Protein AF-0000000074501806 (afdb_homodimer)

Solvent-accessible surface area (backbone atoms only — not comparable to full-atom values): 21962 Å² total; per-residue (Å²): 133,82,74,91,80,77,79,67,79,79,82,83,74,74,77,78,76,72,76,75,76,77,76,76,74,79,74,78,77,75,77,73,72,75,73,76,75,73,76,73,72,71,70,71,68,73,71,69,65,70,49,84,88,67,93,50,50,35,62,89,93,24,40,28,48,69,64,30,21,33,41,75,54,93,58,64,38,24,48,68,59,42,39,51,54,19,43,75,68,74,27,32,34,27,79,79,89,44,70,68,53,47,51,52,50,40,54,49,68,45,85,58,53,26,34,38,23,43,28,44,47,99,85,67,45,53,22,35,76,86,64,48,71,61,83,70,89,65,74,68,41,72,85,38,51,24,32,32,35,37,69,83,50,40,33,34,32,62,46,80,49,72,30,26,34,32,25,27,33,72,17,48,62,56,53,48,46,42,68,78,53,64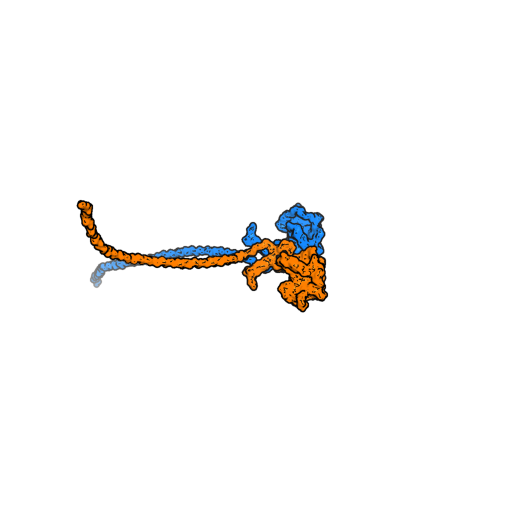,124,138,79,84,83,80,85,77,79,85,80,80,86,76,76,82,79,79,75,78,74,77,78,77,78,74,80,76,79,77,76,75,73,72,74,73,76,76,71,77,72,73,72,72,70,67,74,72,70,67,70,48,83,88,66,94,52,52,35,63,90,92,24,38,28,46,69,65,29,21,34,42,76,54,93,57,66,38,24,50,68,59,41,38,51,54,20,43,75,66,73,28,32,33,28,78,78,90,44,71,70,54,46,52,52,50,40,54,50,69,46,85,56,53,27,34,38,22,42,27,44,46,98,85,68,44,52,23,35,76,87,66,49,72,61,83,68,89,64,74,68,41,74,86,37,49,24,32,32,35,37,69,83,51,39,33,34,33,61,45,78,49,72,29,25,34,32,24,28,32,72,18,47,61,55,55,47,48,43,68,79,51,64,125

pLDDT: mean 79.29, std 26.56, range [19.77, 98.94]

Structure (mmCIF, N/CA/C/O backbone):
data_AF-0000000074501806-model_v1
#
loop_
_entity.id
_entity.type
_entity.pdbx_description
1 polymer 'C-type lectin domain-containing protein'
#
loop_
_atom_site.group_PDB
_atom_site.id
_atom_site.type_symbol
_atom_site.label_atom_id
_atom_site.label_alt_id
_atom_site.label_comp_id
_atom_site.label_asym_id
_atom_site.label_entity_id
_atom_site.label_seq_id
_atom_site.pdbx_PDB_ins_code
_atom_site.Cartn_x
_atom_site.Cartn_y
_atom_site.Cartn_z
_atom_site.occupancy
_atom_site.B_iso_or_equiv
_atom_site.auth_seq_id
_atom_site.auth_comp_id
_atom_site.auth_asym_id
_atom_site.auth_atom_id
_atom_site.pdbx_PDB_model_num
ATOM 1 N N . MET A 1 1 ? 73.062 121.562 -46.25 1 21.67 1 MET A N 1
ATOM 2 C CA . MET A 1 1 ? 73.688 120.375 -45.594 1 21.67 1 MET A CA 1
ATOM 3 C C . MET A 1 1 ? 73.062 120.188 -44.219 1 21.67 1 MET A C 1
ATOM 5 O O . MET A 1 1 ? 72.562 119.062 -43.938 1 21.67 1 MET A O 1
ATOM 9 N N . GLY A 1 2 ? 73.5 120.875 -43.188 1 19.77 2 GLY A N 1
ATOM 10 C CA . GLY A 1 2 ? 73.938 120.062 -42.094 1 19.77 2 GLY A CA 1
ATOM 11 C C . GLY A 1 2 ? 72.812 119.562 -41.188 1 19.77 2 GLY A C 1
ATOM 12 O O . GLY A 1 2 ? 72.5 118.375 -41.156 1 19.77 2 GLY A O 1
ATOM 13 N N . HIS A 1 3 ? 72.562 120.125 -40.031 1 20.91 3 HIS A N 1
ATOM 14 C CA . HIS A 1 3 ? 72.938 119.5 -38.781 1 20.91 3 HIS A CA 1
ATOM 15 C C . HIS A 1 3 ? 71.75 118.875 -38.094 1 20.91 3 HIS A C 1
ATOM 17 O O . HIS A 1 3 ? 71.812 117.812 -37.531 1 20.91 3 HIS A O 1
ATOM 23 N N . PRO A 1 4 ? 70.438 119.562 -37.875 1 25.3 4 PRO A N 1
ATOM 24 C CA . PRO A 1 4 ? 70.312 119.75 -36.438 1 25.3 4 PRO A CA 1
ATOM 25 C C . PRO A 1 4 ? 69.812 118.438 -35.719 1 25.3 4 PRO A C 1
ATOM 27 O O . PRO A 1 4 ? 69.188 117.625 -36.375 1 25.3 4 PRO A O 1
ATOM 30 N N . LEU A 1 5 ? 70.438 118.25 -34.625 1 24.75 5 LEU A N 1
ATOM 31 C CA . LEU A 1 5 ? 70.75 117.25 -33.562 1 24.75 5 LEU A CA 1
ATOM 32 C C . LEU A 1 5 ? 69.438 116.688 -33 1 24.75 5 LEU A C 1
ATOM 34 O O . LEU A 1 5 ? 68.375 117.312 -33.062 1 24.75 5 LEU A O 1
ATOM 38 N N . LEU A 1 6 ? 69.562 115.5 -32.656 1 27.14 6 LEU A N 1
ATOM 39 C CA . LEU A 1 6 ? 69.125 114.125 -32.281 1 27.14 6 LEU A CA 1
ATOM 40 C C . LEU A 1 6 ? 68.375 114.188 -30.922 1 27.14 6 LEU A C 1
ATOM 42 O O . LEU A 1 6 ? 68.938 114.562 -29.922 1 27.14 6 LEU A O 1
ATOM 46 N N . ALA A 1 7 ? 67.125 114.75 -31 1 27.38 7 ALA A N 1
ATOM 47 C CA . ALA A 1 7 ? 66.25 115 -29.875 1 27.38 7 ALA A CA 1
ATOM 48 C C . ALA A 1 7 ? 66.188 113.812 -28.953 1 27.38 7 ALA A C 1
ATOM 50 O O . ALA A 1 7 ? 65.875 112.688 -29.375 1 27.38 7 ALA A O 1
ATOM 51 N N . PRO A 1 8 ? 67.062 113.875 -27.891 1 26.66 8 PRO A N 1
ATOM 52 C CA . PRO A 1 8 ? 67.438 112.75 -27.031 1 26.66 8 PRO A CA 1
ATOM 53 C C . PRO A 1 8 ? 66.25 112.188 -26.297 1 26.66 8 PRO A C 1
ATOM 55 O O . PRO A 1 8 ? 66.375 111.188 -25.547 1 26.66 8 PRO A O 1
ATOM 58 N N . GLN A 1 9 ? 65 112.5 -26.75 1 24.61 9 GLN A N 1
ATOM 59 C CA . GLN A 1 9 ? 64.125 112.625 -25.594 1 24.61 9 GLN A CA 1
ATOM 60 C C . GLN A 1 9 ? 64.125 111.312 -24.812 1 24.61 9 GLN A C 1
ATOM 62 O O . GLN A 1 9 ? 63.906 110.188 -25.391 1 24.61 9 GLN A O 1
ATOM 67 N N . PRO A 1 10 ? 64.75 111.312 -23.641 1 25.22 10 PRO A N 1
ATOM 68 C CA . PRO A 1 10 ? 65.312 110.25 -22.797 1 25.22 10 PRO A CA 1
ATOM 69 C C . PRO A 1 10 ? 64.25 109.188 -22.5 1 25.22 10 PRO A C 1
ATOM 71 O O . PRO A 1 10 ? 63.156 109.188 -23.094 1 25.22 10 PRO A O 1
ATOM 74 N N . GLY A 1 11 ? 63.875 109.125 -21.219 1 21.41 11 GLY A N 1
ATOM 75 C CA . GLY A 1 11 ? 64.25 108.188 -20.188 1 21.41 11 GLY A CA 1
ATOM 76 C C . GLY A 1 11 ? 63.25 107.062 -19.953 1 21.41 11 GLY A C 1
ATOM 77 O O . GLY A 1 11 ? 63.531 105.875 -20.234 1 21.41 11 GLY A O 1
ATOM 78 N N . SER A 1 12 ? 62.5 107.188 -18.766 1 24.56 12 SER A N 1
ATOM 79 C CA . SER A 1 12 ? 62.469 106.312 -17.594 1 24.56 12 SER A CA 1
ATOM 80 C C . SER A 1 12 ? 61.281 105.312 -17.641 1 24.56 12 SER A C 1
ATOM 82 O O . SER A 1 12 ? 60.125 105.75 -17.625 1 24.56 12 SER A O 1
ATOM 84 N N . THR A 1 13 ? 61.25 104.5 -18.609 1 27.11 13 THR A N 1
ATOM 85 C CA . THR A 1 13 ? 60.156 103.562 -18.844 1 27.11 13 THR A CA 1
ATOM 86 C C . THR A 1 13 ? 59.938 102.688 -17.625 1 27.11 13 THR A C 1
ATOM 88 O O . THR A 1 13 ? 60.75 101.812 -17.344 1 27.11 13 THR A O 1
ATOM 91 N N . GLN A 1 14 ? 59.688 103.375 -16.406 1 27.81 14 GLN A N 1
ATOM 92 C CA . GLN A 1 14 ? 59.688 102.562 -15.219 1 27.81 14 GLN A CA 1
ATOM 93 C C . GLN A 1 14 ? 58.781 101.312 -15.414 1 27.81 14 GLN A C 1
ATOM 95 O O . GLN A 1 14 ? 57.656 101.438 -15.938 1 27.81 14 GLN A O 1
ATOM 100 N N . PRO A 1 15 ? 59.375 100.125 -15.477 1 28.66 15 PRO A N 1
ATOM 101 C CA . PRO A 1 15 ? 58.781 98.812 -15.758 1 28.66 15 PRO A CA 1
ATOM 102 C C . PRO A 1 15 ? 57.688 98.438 -14.773 1 28.66 15 PRO A C 1
ATOM 104 O O . PRO A 1 15 ? 57.844 98.625 -13.562 1 28.66 15 PRO A O 1
ATOM 107 N N . PHE A 1 16 ? 56.375 98.812 -15.039 1 25.72 16 PHE A N 1
ATOM 108 C CA . PHE A 1 16 ? 55.188 98.5 -14.273 1 25.72 16 PHE A CA 1
ATOM 109 C C . PHE A 1 16 ? 55.125 97 -13.93 1 25.72 16 PHE A C 1
ATOM 111 O O . PHE A 1 16 ? 55.094 96.125 -14.828 1 25.72 16 PHE A O 1
ATOM 118 N N . LEU A 1 17 ? 55.938 96.625 -12.859 1 26.86 17 LEU A N 1
ATOM 119 C CA . LEU A 1 17 ? 56.062 95.25 -12.328 1 26.86 17 LEU A CA 1
ATOM 120 C C . LEU A 1 17 ? 54.656 94.688 -12.094 1 26.86 17 LEU A C 1
ATOM 122 O O . LEU A 1 17 ? 53.906 95.188 -11.266 1 26.86 17 LEU A O 1
ATOM 126 N N . GLN A 1 18 ? 53.844 94.562 -13.156 1 27.83 18 GLN A N 1
ATOM 127 C CA . GLN A 1 18 ? 52.531 93.938 -12.984 1 27.83 18 GLN A CA 1
ATOM 128 C C . GLN A 1 18 ? 52.656 92.562 -12.25 1 27.83 18 GLN A C 1
ATOM 130 O O . GLN A 1 18 ? 53.219 91.625 -12.773 1 27.83 18 GLN A O 1
ATOM 135 N N . GLY A 1 19 ? 52.969 92.625 -10.891 1 25.75 19 GLY A N 1
ATOM 136 C CA . GLY A 1 19 ? 53.125 91.375 -10.117 1 25.75 19 GLY A CA 1
ATOM 137 C C . GLY A 1 19 ? 51.938 90.438 -10.312 1 25.75 19 GLY A C 1
ATOM 138 O O . GLY A 1 19 ? 50.781 90.812 -10.203 1 25.75 19 GLY A O 1
ATOM 139 N N . ALA A 1 20 ? 52 89.562 -11.32 1 29.59 20 ALA A N 1
ATOM 140 C CA . ALA A 1 20 ? 51.062 88.5 -11.672 1 29.59 20 ALA A CA 1
ATOM 141 C C . ALA A 1 20 ? 50.781 87.562 -10.469 1 29.59 20 ALA A C 1
ATOM 143 O O . ALA A 1 20 ? 51.688 86.875 -9.992 1 29.59 20 ALA A O 1
ATOM 144 N N . THR A 1 21 ? 50.125 88.125 -9.375 1 29.8 21 THR A N 1
ATOM 145 C CA . THR A 1 21 ? 49.875 87.188 -8.273 1 29.8 21 THR A CA 1
ATOM 146 C C . THR A 1 21 ? 49.125 85.938 -8.758 1 29.8 21 THR A C 1
ATOM 148 O O . THR A 1 21 ? 48.062 86.062 -9.406 1 29.8 21 THR A O 1
ATOM 151 N N . SER A 1 22 ? 49.812 84.938 -9.352 1 29.17 22 SER A N 1
ATOM 152 C CA . SER A 1 22 ? 49.281 83.625 -9.766 1 29.17 22 SER A CA 1
ATOM 153 C C . SER A 1 22 ? 48.469 83 -8.656 1 29.17 22 SER A C 1
ATOM 155 O O . SER A 1 22 ? 48.969 82.812 -7.551 1 29.17 22 SER A O 1
ATOM 157 N N . CYS A 1 23 ? 47.156 83.438 -8.391 1 30.39 23 CYS A N 1
ATOM 158 C CA . CYS A 1 23 ? 46.219 82.812 -7.445 1 30.39 23 CYS A CA 1
ATOM 159 C C . CYS A 1 23 ? 46.156 81.312 -7.637 1 30.39 23 CYS A C 1
ATOM 161 O O . CYS A 1 23 ? 45.875 80.875 -8.742 1 30.39 23 CYS A O 1
ATOM 163 N N . CYS A 1 24 ? 47.094 80.562 -7.07 1 30.34 24 CYS A N 1
ATOM 164 C CA . CYS A 1 24 ? 47.156 79.125 -7.062 1 30.34 24 CYS A CA 1
ATOM 165 C C . CYS A 1 24 ? 45.812 78.5 -6.656 1 30.34 24 CYS A C 1
ATOM 167 O O . CYS A 1 24 ? 45.281 78.875 -5.594 1 30.34 24 CYS A O 1
ATOM 169 N N . ILE A 1 25 ? 44.844 78.375 -7.578 1 39.03 25 ILE A N 1
ATOM 170 C CA . ILE A 1 25 ? 43.531 77.75 -7.367 1 39.03 25 ILE A CA 1
ATOM 171 C C . ILE A 1 25 ? 43.75 76.375 -6.707 1 39.03 25 ILE A C 1
ATOM 173 O O . ILE A 1 25 ? 44.531 75.562 -7.191 1 39.03 25 ILE A O 1
ATOM 177 N N . PRO A 1 26 ? 43.594 76.188 -5.363 1 39.5 26 PRO A N 1
ATOM 178 C CA . PRO A 1 26 ? 43.75 74.875 -4.703 1 39.5 26 PRO A CA 1
ATOM 179 C C . PRO A 1 26 ? 42.844 73.812 -5.332 1 39.5 26 PRO A C 1
ATOM 181 O O . PRO A 1 26 ? 41.75 74.125 -5.824 1 39.5 26 PRO A O 1
ATOM 184 N N . THR A 1 27 ? 43.375 72.875 -6.109 1 42.75 27 THR A N 1
ATOM 185 C CA . THR A 1 27 ? 42.688 71.688 -6.688 1 42.75 27 THR A CA 1
ATOM 186 C C . THR A 1 27 ? 42.031 70.875 -5.602 1 42.75 27 THR A C 1
ATOM 188 O O . THR A 1 27 ? 42.688 70.5 -4.613 1 42.75 27 THR A O 1
ATOM 191 N N . PRO A 1 28 ? 40.719 71 -5.348 1 40.41 28 PRO A N 1
ATOM 192 C CA . PRO A 1 28 ? 40.062 70.188 -4.332 1 40.41 28 PRO A CA 1
ATOM 193 C C . PRO A 1 28 ? 40.312 68.688 -4.543 1 40.41 28 PRO A C 1
ATOM 195 O O . PRO A 1 28 ? 40.406 68.25 -5.684 1 40.41 28 PRO A O 1
ATOM 198 N N . CYS A 1 29 ? 41.156 68.062 -3.764 1 36 29 CYS A N 1
ATOM 199 C CA . CYS A 1 29 ? 41.344 66.562 -3.705 1 36 29 CYS A CA 1
ATOM 200 C C . CYS A 1 29 ? 40.031 65.875 -3.535 1 36 29 CYS A C 1
ATOM 202 O O . CYS A 1 29 ? 39.312 66.125 -2.561 1 36 29 CYS A O 1
ATOM 204 N N . ALA A 1 30 ? 39.344 65.625 -4.625 1 40.12 30 ALA A N 1
ATOM 205 C CA . ALA A 1 30 ? 38.125 64.812 -4.574 1 40.12 30 ALA A CA 1
ATOM 206 C C . ALA A 1 30 ? 38.406 63.469 -3.879 1 40.12 30 ALA A C 1
ATOM 208 O O . ALA A 1 30 ? 39.25 62.688 -4.328 1 40.12 30 ALA A O 1
ATOM 209 N N . CYS A 1 31 ? 38.406 63.438 -2.533 1 39.62 31 CYS A N 1
ATOM 210 C CA . CYS A 1 31 ? 38.406 62.156 -1.815 1 39.62 31 CYS A CA 1
ATOM 211 C C . CYS A 1 31 ? 37.375 61.219 -2.375 1 39.62 31 CYS A C 1
ATOM 213 O O . CYS A 1 31 ? 36.156 61.5 -2.291 1 39.62 31 CYS A O 1
ATOM 215 N N . ILE A 1 32 ? 37.625 60.594 -3.531 1 44.81 32 ILE A N 1
ATOM 216 C CA . ILE A 1 32 ? 36.781 59.5 -3.977 1 44.81 32 ILE A CA 1
ATOM 217 C C . ILE A 1 32 ? 36.625 58.469 -2.848 1 44.81 32 ILE A C 1
ATOM 219 O O . ILE A 1 32 ? 37.594 57.844 -2.428 1 44.81 32 ILE A O 1
ATOM 223 N N . SER A 1 33 ? 35.844 58.781 -1.834 1 42.81 33 SER A N 1
ATOM 224 C CA . SER A 1 33 ? 35.531 57.719 -0.902 1 42.81 33 SER A CA 1
ATOM 225 C C . SER A 1 33 ? 35.062 56.469 -1.641 1 42.81 33 SER A C 1
ATOM 227 O O . SER A 1 33 ? 34.125 56.531 -2.439 1 42.81 33 SER A O 1
ATOM 229 N N . ALA A 1 34 ? 36 55.594 -1.961 1 45.22 34 ALA A N 1
ATOM 230 C CA . ALA A 1 34 ? 35.625 54.25 -2.42 1 45.22 34 ALA A CA 1
ATOM 231 C C . ALA A 1 34 ? 34.562 53.656 -1.499 1 45.22 34 ALA A C 1
ATOM 233 O O . ALA A 1 34 ? 34.875 53.312 -0.351 1 45.22 34 ALA A O 1
ATOM 234 N N . ALA A 1 35 ? 33.344 54.125 -1.614 1 48.5 35 ALA A N 1
ATOM 235 C CA . ALA A 1 35 ? 32.312 53.344 -0.976 1 48.5 35 ALA A CA 1
ATOM 236 C C . ALA A 1 35 ? 32.5 51.844 -1.28 1 48.5 35 ALA A C 1
ATOM 238 O O . ALA A 1 35 ? 32.469 51.438 -2.443 1 48.5 35 ALA A O 1
ATOM 239 N N . ARG A 1 36 ? 33.281 51.188 -0.425 1 47 36 ARG A N 1
ATOM 240 C CA . ARG A 1 36 ? 33.281 49.719 -0.49 1 47 36 ARG A CA 1
ATOM 241 C C . ARG A 1 36 ? 31.844 49.188 -0.538 1 47 36 ARG A C 1
ATOM 243 O O . ARG A 1 36 ? 31.062 49.375 0.404 1 47 36 ARG A O 1
ATOM 250 N N . PHE A 1 37 ? 31.203 49.094 -1.746 1 50.97 37 PHE A N 1
ATOM 251 C CA . PHE A 1 37 ? 30 48.281 -1.881 1 50.97 37 PHE A CA 1
ATOM 252 C C . PHE A 1 37 ? 30.203 46.875 -1.287 1 50.97 37 PHE A C 1
ATOM 254 O O . PHE A 1 37 ? 30.953 46.062 -1.834 1 50.97 37 PHE A O 1
ATOM 261 N N . SER A 1 38 ? 30.156 46.781 0.027 1 49.47 38 SER A N 1
ATOM 262 C CA . SER A 1 38 ? 30.062 45.406 0.534 1 49.47 38 SER A CA 1
ATOM 263 C C . SER A 1 38 ? 28.938 44.625 -0.156 1 49.47 38 SER A C 1
ATOM 265 O O . SER A 1 38 ? 27.766 45 -0.069 1 49.47 38 SER A O 1
ATOM 267 N N . SER A 1 39 ? 29.203 43.969 -1.226 1 52.44 39 SER A N 1
ATOM 268 C CA . SER A 1 39 ? 28.266 43 -1.751 1 52.44 39 SER A CA 1
ATOM 269 C C . SER A 1 39 ? 27.719 42.125 -0.64 1 52.44 39 SER A C 1
ATOM 271 O O . SER A 1 39 ? 28.438 41.281 -0.093 1 52.44 39 SER A O 1
ATOM 273 N N . PHE A 1 40 ? 26.797 42.625 0.19 1 52.56 40 PHE A N 1
ATOM 274 C CA . PHE A 1 40 ? 26.062 41.688 1.008 1 52.56 40 PHE A CA 1
ATOM 275 C C . PHE A 1 40 ? 25.547 40.5 0.16 1 52.56 40 PHE A C 1
ATOM 277 O O . PHE A 1 40 ? 24.656 40.688 -0.685 1 52.56 40 PHE A O 1
ATOM 284 N N . THR A 1 41 ? 26.391 39.594 -0.133 1 52.34 41 THR A N 1
ATOM 285 C CA . THR A 1 41 ? 25.828 38.375 -0.656 1 52.34 41 THR A CA 1
ATOM 286 C C . THR A 1 41 ? 24.656 37.906 0.197 1 52.34 41 THR A C 1
ATOM 288 O O . THR A 1 41 ? 24.828 37.531 1.361 1 52.34 41 THR A O 1
ATOM 291 N N . VAL A 1 42 ? 23.484 38.469 0.021 1 50.47 42 VAL A N 1
ATOM 292 C CA . VAL A 1 42 ? 22.297 37.812 0.559 1 50.47 42 VAL A CA 1
ATOM 293 C C . VAL A 1 42 ? 22.375 36.312 0.279 1 50.47 42 VAL A C 1
ATOM 295 O O . VAL A 1 42 ? 22.234 35.875 -0.871 1 50.47 42 VAL A O 1
ATOM 298 N N . VAL A 1 43 ? 23.219 35.594 0.982 1 47.19 43 VAL A N 1
ATOM 299 C CA . VAL A 1 43 ? 22.953 34.156 0.951 1 47.19 43 VAL A CA 1
ATOM 300 C C . VAL A 1 43 ? 21.453 33.906 1.069 1 47.19 43 VAL A C 1
ATOM 302 O O . VAL A 1 43 ? 20.844 34.219 2.096 1 47.19 43 VAL A O 1
ATOM 305 N N . GLN A 1 44 ? 20.688 34.062 -0.009 1 46.22 44 GLN A N 1
ATOM 306 C CA . GLN A 1 44 ? 19.344 33.469 -0.003 1 46.22 44 GLN A CA 1
ATOM 307 C C . GLN A 1 44 ? 19.328 32.156 0.752 1 46.22 44 GLN A C 1
ATOM 309 O O . GLN A 1 44 ? 19.891 31.156 0.282 1 46.22 44 GLN A O 1
ATOM 314 N N . GLN A 1 45 ? 19.547 32.125 2.039 1 45.19 45 GLN A N 1
ATOM 315 C CA . GLN A 1 45 ? 19.156 30.891 2.707 1 45.19 45 GLN A CA 1
ATOM 316 C C . GLN A 1 45 ? 17.922 30.281 2.047 1 45.19 45 GLN A C 1
ATOM 318 O O . GLN A 1 45 ? 16.859 30.906 1.989 1 45.19 45 GLN A O 1
ATOM 323 N N . GLN A 1 46 ? 18.047 29.547 0.922 1 47.28 46 GLN A N 1
ATOM 324 C CA . GLN A 1 46 ? 16.922 28.734 0.5 1 47.28 46 GLN A CA 1
ATOM 325 C C . GLN A 1 46 ? 16.094 28.266 1.699 1 47.28 46 GLN A C 1
ATOM 327 O O . GLN A 1 46 ? 16.562 27.469 2.508 1 47.28 46 GLN A O 1
ATOM 332 N N . SER A 1 47 ? 15.352 29.062 2.314 1 45.88 47 SER A N 1
ATOM 333 C CA . SER A 1 47 ? 14.391 28.656 3.328 1 45.88 47 SER A CA 1
ATOM 334 C C . SER A 1 47 ? 13.734 27.328 2.955 1 45.88 47 SER A C 1
ATOM 336 O O . SER A 1 47 ? 13.008 27.25 1.962 1 45.88 47 SER A O 1
ATOM 338 N N . HIS A 1 48 ? 14.531 26.141 2.861 1 51.97 48 HIS A N 1
ATOM 339 C CA . HIS A 1 48 ? 13.828 24.859 2.775 1 51.97 48 HIS A CA 1
ATOM 340 C C . HIS A 1 48 ? 12.469 24.938 3.461 1 51.97 48 HIS A C 1
ATOM 342 O O . HIS A 1 48 ? 12.367 25.406 4.594 1 51.97 48 HIS A O 1
ATOM 348 N N . SER A 1 49 ? 11.484 25.203 2.713 1 56.78 49 SER A N 1
ATOM 349 C CA . SER A 1 49 ? 10.133 25.25 3.264 1 56.78 49 SER A CA 1
ATOM 350 C C . SER A 1 49 ? 9.938 24.188 4.34 1 56.78 49 SER A C 1
ATOM 352 O O . SER A 1 49 ? 10.289 23.016 4.137 1 56.78 49 SER A O 1
ATOM 354 N N . SER A 1 50 ? 9.883 24.5 5.539 1 64.81 50 SER A N 1
ATOM 355 C CA . SER A 1 50 ? 9.664 23.688 6.738 1 64.81 50 SER A CA 1
ATOM 356 C C . SER A 1 50 ? 8.508 22.719 6.543 1 64.81 50 SER A C 1
ATOM 358 O O . SER A 1 50 ? 8.383 21.734 7.289 1 64.81 50 SER A O 1
ATOM 360 N N . HIS A 1 51 ? 7.746 22.859 5.332 1 71.88 51 HIS A N 1
ATOM 361 C CA . HIS A 1 51 ? 6.625 21.953 5.129 1 71.88 51 HIS A CA 1
ATOM 362 C C . HIS A 1 51 ? 6.816 21.109 3.871 1 71.88 51 HIS A C 1
ATOM 364 O O . HIS A 1 51 ? 7.309 21.609 2.855 1 71.88 51 HIS A O 1
ATOM 370 N N . PRO A 1 52 ? 6.617 19.875 4.039 1 75.56 52 PRO A N 1
ATOM 371 C CA . PRO A 1 52 ? 6.699 19.047 2.834 1 75.56 52 PRO A CA 1
ATOM 372 C C . PRO A 1 52 ? 5.793 19.547 1.711 1 75.56 52 PRO A C 1
ATOM 374 O O . PRO A 1 52 ? 4.691 20.047 1.973 1 75.56 52 PRO A O 1
ATOM 377 N N . GLN A 1 53 ? 6.41 19.625 0.496 1 75.06 53 GLN A N 1
ATOM 378 C CA . GLN A 1 53 ? 5.645 20.172 -0.622 1 75.06 53 GLN A CA 1
ATOM 379 C C . GLN A 1 53 ? 5.223 19.062 -1.587 1 75.06 53 GLN A C 1
ATOM 381 O O . GLN A 1 53 ? 5.234 19.266 -2.805 1 75.06 53 GLN A O 1
ATOM 386 N N . PHE A 1 54 ? 4.934 17.922 -1.026 1 79 54 PHE A N 1
ATOM 387 C CA . PHE A 1 54 ? 4.461 16.906 -1.952 1 79 54 PHE A CA 1
ATOM 388 C C . PHE A 1 54 ? 2.982 16.609 -1.727 1 79 54 PHE A C 1
ATOM 390 O O . PHE A 1 54 ? 2.473 16.781 -0.618 1 79 54 PHE A O 1
ATOM 397 N N . SER A 1 55 ? 2.297 16.266 -2.828 1 78.25 55 SER A N 1
ATOM 398 C CA . SER A 1 55 ? 0.857 16.031 -2.764 1 78.25 55 SER A CA 1
ATOM 399 C C . SER A 1 55 ? 0.542 14.609 -2.311 1 78.25 55 SER A C 1
ATOM 401 O O . SER A 1 55 ? -0.41 14.391 -1.559 1 78.25 55 SER A O 1
ATOM 403 N N . ASP A 1 56 ? 1.438 13.68 -2.828 1 87.81 56 ASP A N 1
ATOM 404 C CA . ASP A 1 56 ? 1.173 12.273 -2.533 1 87.81 56 ASP A CA 1
ATOM 405 C C . ASP A 1 56 ? 2.402 11.602 -1.931 1 87.81 56 ASP A C 1
ATOM 407 O O . ASP A 1 56 ? 3.531 11.867 -2.346 1 87.81 56 ASP A O 1
ATOM 411 N N . VAL A 1 57 ? 2.096 10.789 -1.006 1 94.19 57 VAL A N 1
ATOM 412 C CA . VAL A 1 57 ? 3.17 10.078 -0.319 1 94.19 57 VAL A CA 1
ATOM 413 C C . VAL A 1 57 ? 3.871 9.133 -1.293 1 94.19 57 VAL A C 1
ATOM 415 O O . VAL A 1 57 ? 5.102 9.047 -1.307 1 94.19 57 VAL A O 1
ATOM 418 N N . CYS A 1 58 ? 3.066 8.445 -2.105 1 97.5 58 CYS A N 1
ATOM 419 C CA . CYS A 1 58 ? 3.58 7.602 -3.18 1 97.5 58 CYS A CA 1
ATOM 420 C C . CYS A 1 58 ? 3.01 8.023 -4.527 1 97.5 58 CYS A C 1
ATOM 422 O O . CYS A 1 58 ? 1.947 8.648 -4.586 1 97.5 58 CYS A O 1
ATOM 424 N N . PRO A 1 59 ? 3.799 7.723 -5.641 1 95.69 59 PRO A N 1
ATOM 425 C CA . PRO A 1 59 ? 3.227 7.984 -6.961 1 95.69 59 PRO A CA 1
ATOM 426 C C . PRO A 1 59 ? 1.887 7.281 -7.176 1 95.69 59 PRO A C 1
ATOM 428 O O . PRO A 1 59 ? 1.596 6.281 -6.516 1 95.69 59 PRO A O 1
ATOM 431 N N . ASP A 1 60 ? 1.196 7.898 -8.188 1 91.81 60 ASP A N 1
ATOM 432 C CA . ASP A 1 60 ? -0.119 7.344 -8.492 1 91.81 60 ASP A CA 1
ATOM 433 C C . ASP A 1 60 ? -0.026 5.852 -8.812 1 91.81 60 ASP A C 1
ATOM 435 O O . ASP A 1 60 ? 0.885 5.422 -9.523 1 91.81 60 ASP A O 1
ATOM 439 N N . THR A 1 61 ? -0.79 5.035 -8.211 1 92.38 61 THR A N 1
ATOM 440 C CA . THR A 1 61 ? -1.015 3.613 -8.461 1 92.38 61 THR A CA 1
ATOM 441 C C . THR A 1 61 ? 0.068 2.77 -7.797 1 92.38 61 THR A C 1
ATOM 443 O O . THR A 1 61 ? 0.073 1.543 -7.926 1 92.38 61 THR A O 1
ATOM 446 N N . TRP A 1 62 ? 1.099 3.467 -7.18 1 97.75 62 TRP A N 1
ATOM 447 C CA . TRP A 1 62 ? 2.076 2.713 -6.402 1 97.75 62 TRP A CA 1
ATOM 448 C C . TRP A 1 62 ? 1.505 2.322 -5.043 1 97.75 62 TRP A C 1
ATOM 450 O O . TRP A 1 62 ? 0.588 2.973 -4.535 1 97.75 62 TRP A O 1
ATOM 460 N N . ILE A 1 63 ? 2.104 1.312 -4.496 1 98 63 ILE A N 1
ATOM 461 C CA . ILE A 1 63 ? 1.633 0.781 -3.223 1 98 63 ILE A CA 1
ATOM 462 C C . ILE A 1 63 ? 2.607 1.168 -2.113 1 98 63 ILE A C 1
ATOM 464 O O . ILE A 1 63 ? 3.816 0.966 -2.24 1 98 63 ILE A O 1
ATOM 468 N N . GLY A 1 64 ? 2.008 1.779 -1.079 1 97.75 64 GLY A N 1
ATOM 469 C CA . GLY A 1 64 ? 2.854 2.129 0.051 1 97.75 64 GLY A CA 1
ATOM 470 C C . GLY A 1 64 ? 2.914 1.045 1.11 1 97.75 64 GLY A C 1
ATOM 471 O O . GLY A 1 64 ? 1.895 0.432 1.436 1 97.75 64 GLY A O 1
ATOM 472 N N . PHE A 1 65 ? 4.125 0.74 1.556 1 97.81 65 PHE A N 1
ATOM 473 C CA . PHE A 1 65 ? 4.336 -0.149 2.693 1 97.81 65 PHE A CA 1
ATOM 474 C C . PHE A 1 65 ? 5.516 0.322 3.535 1 97.81 65 PHE A C 1
ATOM 476 O O . PHE A 1 65 ? 6.641 0.405 3.043 1 97.81 65 PHE A O 1
ATOM 483 N N . GLN A 1 66 ? 5.168 0.658 4.699 1 95.5 66 GLN A N 1
ATOM 484 C CA . GLN A 1 66 ? 6.184 1.219 5.586 1 95.5 66 GLN A CA 1
ATOM 485 C C . GLN A 1 66 ? 6.848 2.441 4.957 1 95.5 66 GLN A C 1
ATOM 487 O O . GLN A 1 66 ? 6.172 3.426 4.645 1 95.5 66 GLN A O 1
ATOM 492 N N . SER A 1 67 ? 8.086 2.473 4.699 1 95.19 67 SER A N 1
ATOM 493 C CA . SER A 1 67 ? 8.781 3.682 4.27 1 95.19 67 SER A CA 1
ATOM 494 C C . SER A 1 67 ? 9 3.688 2.76 1 95.19 67 SER A C 1
ATOM 496 O O . SER A 1 67 ? 9.609 4.609 2.219 1 95.19 67 SER A O 1
ATOM 498 N N . LYS A 1 68 ? 8.383 2.689 2.074 1 97.25 68 LYS A N 1
ATOM 499 C CA . LYS A 1 68 ? 8.672 2.543 0.65 1 97.25 68 LYS A CA 1
ATOM 500 C C . LYS A 1 68 ? 7.387 2.561 -0.173 1 97.25 68 LYS A C 1
ATOM 502 O O . LYS A 1 68 ? 6.305 2.281 0.348 1 97.25 68 LYS A O 1
ATOM 507 N N . CYS A 1 69 ? 7.555 2.961 -1.395 1 98.38 69 CYS A N 1
ATOM 508 C CA . CYS A 1 69 ? 6.551 2.807 -2.439 1 98.38 69 CYS A CA 1
ATOM 509 C C . CYS A 1 69 ? 6.957 1.726 -3.434 1 98.38 69 CYS A C 1
ATOM 511 O O . CYS A 1 69 ? 8.125 1.632 -3.811 1 98.38 69 CYS A O 1
ATOM 513 N N . TYR A 1 70 ? 6.004 0.951 -3.885 1 98.69 70 TYR A N 1
ATOM 514 C CA . TYR A 1 70 ? 6.285 -0.199 -4.738 1 98.69 70 TYR A CA 1
ATOM 515 C C . TYR A 1 70 ? 5.496 -0.12 -6.039 1 98.69 70 TYR A C 1
ATOM 517 O O . TYR A 1 70 ? 4.328 0.268 -6.043 1 98.69 70 TYR A O 1
ATOM 525 N N . TYR A 1 71 ? 6.168 -0.429 -7.078 1 98.44 71 TYR A N 1
ATOM 526 C CA . TYR A 1 71 ? 5.547 -0.615 -8.383 1 98.44 71 TYR A CA 1
ATOM 527 C C . TYR A 1 71 ? 5.664 -2.062 -8.844 1 98.44 71 TYR A C 1
ATOM 529 O O . TYR A 1 71 ? 6.75 -2.643 -8.828 1 98.44 71 TYR A O 1
ATOM 537 N N . PHE A 1 72 ? 4.551 -2.645 -9.156 1 97.75 72 PHE A N 1
ATOM 538 C CA . PHE A 1 72 ? 4.504 -3.992 -9.711 1 97.75 72 PHE A CA 1
ATOM 539 C C . PHE A 1 72 ? 4.219 -3.947 -11.211 1 97.75 72 PHE A C 1
ATOM 541 O O . PHE A 1 72 ? 3.18 -3.438 -11.633 1 97.75 72 PHE A O 1
ATOM 548 N N . SER A 1 73 ? 5.086 -4.566 -11.992 1 97.75 73 SER A N 1
ATOM 549 C CA . SER A 1 73 ? 5.008 -4.434 -13.445 1 97.75 73 SER A CA 1
ATOM 550 C C . SER A 1 73 ? 3.83 -5.219 -14.008 1 97.75 73 SER A C 1
ATOM 552 O O . SER A 1 73 ? 3.402 -6.215 -13.422 1 97.75 73 SER A O 1
ATOM 554 N N . GLU A 1 74 ? 3.365 -4.738 -15.172 1 94.94 74 GLU A N 1
ATOM 555 C CA . GLU A 1 74 ? 2.307 -5.438 -15.898 1 94.94 74 GLU A CA 1
ATOM 556 C C . GLU A 1 74 ? 2.869 -6.215 -17.078 1 94.94 74 GLU A C 1
ATOM 558 O O . GLU A 1 74 ? 2.148 -6.973 -17.734 1 94.94 74 GLU A O 1
ATOM 563 N N . ASN A 1 75 ? 4.102 -6 -17.359 1 97.69 75 ASN A N 1
ATOM 564 C CA . ASN A 1 75 ? 4.773 -6.695 -18.453 1 97.69 75 ASN A CA 1
ATOM 565 C C . ASN A 1 75 ? 6.051 -7.387 -17.984 1 97.69 75 ASN A C 1
ATOM 567 O O . ASN A 1 75 ? 6.562 -7.082 -16.906 1 97.69 75 ASN A O 1
ATOM 571 N N . GLU A 1 76 ? 6.547 -8.32 -18.766 1 98.5 76 GLU A N 1
ATOM 572 C CA . GLU A 1 76 ? 7.758 -9.07 -18.438 1 98.5 76 GLU A CA 1
ATOM 573 C C . GLU A 1 76 ? 8.969 -8.5 -19.172 1 98.5 76 GLU A C 1
ATOM 575 O O . GLU A 1 76 ? 8.836 -7.965 -20.266 1 98.5 76 GLU A O 1
ATOM 580 N N . SER A 1 77 ? 10.109 -8.57 -18.594 1 98.81 77 SER A N 1
ATOM 581 C CA . SER A 1 77 ? 11.383 -8.188 -19.188 1 98.81 77 SER A CA 1
ATOM 582 C C . SER A 1 77 ? 12.547 -8.914 -18.516 1 98.81 77 SER A C 1
ATOM 584 O O . SER A 1 77 ? 12.359 -9.648 -17.547 1 98.81 77 SER A O 1
ATOM 586 N N . ASN A 1 78 ? 13.711 -8.805 -19.094 1 98.88 78 ASN A N 1
ATOM 587 C CA . ASN A 1 78 ? 14.883 -9.367 -18.422 1 98.88 78 ASN A CA 1
ATOM 588 C C . ASN A 1 78 ? 15.32 -8.508 -17.234 1 98.88 78 ASN A C 1
ATOM 590 O O . ASN A 1 78 ? 14.828 -7.391 -17.062 1 98.88 78 ASN A O 1
ATOM 594 N N . TRP A 1 79 ? 16.188 -9.008 -16.484 1 98.88 79 TRP A N 1
ATOM 595 C CA . TRP A 1 79 ? 16.547 -8.367 -15.219 1 98.88 79 TRP A CA 1
ATOM 596 C C . TRP A 1 79 ? 17.172 -7 -15.469 1 98.88 79 TRP A C 1
ATOM 598 O O . TRP A 1 79 ? 16.812 -6.023 -14.805 1 98.88 79 TRP A O 1
ATOM 608 N N . LYS A 1 80 ? 18.094 -6.941 -16.422 1 98.56 80 LYS A N 1
ATOM 609 C CA . LYS A 1 80 ? 18.797 -5.688 -16.703 1 98.56 80 LYS A CA 1
ATOM 610 C C . LYS A 1 80 ? 17.828 -4.621 -17.219 1 98.56 80 LYS A C 1
ATOM 612 O O . LYS A 1 80 ? 17.875 -3.473 -16.766 1 98.56 80 LYS A O 1
ATOM 617 N N . THR A 1 81 ? 17 -4.973 -18.141 1 98.88 81 THR A N 1
ATOM 618 C CA . THR A 1 81 ? 16 -4.051 -18.656 1 98.88 81 THR A CA 1
ATOM 619 C C . THR A 1 81 ? 15.047 -3.611 -17.562 1 98.88 81 THR A C 1
ATOM 621 O O . THR A 1 81 ? 14.633 -2.449 -17.516 1 98.88 81 THR A O 1
ATOM 624 N N . SER A 1 82 ? 14.672 -4.539 -16.688 1 98.94 82 SER A N 1
ATOM 625 C CA . SER A 1 82 ? 13.82 -4.223 -15.555 1 98.94 82 SER A CA 1
ATOM 626 C C . SER A 1 82 ? 14.477 -3.186 -14.641 1 98.94 82 SER A C 1
ATOM 628 O O . SER A 1 82 ? 13.805 -2.27 -14.156 1 98.94 82 SER A O 1
ATOM 630 N N . LEU A 1 83 ? 15.773 -3.375 -14.445 1 98.75 83 LEU A N 1
ATOM 631 C CA . LEU A 1 83 ? 16.547 -2.408 -13.664 1 98.75 83 LEU A CA 1
ATOM 632 C C . LEU A 1 83 ? 16.484 -1.025 -14.305 1 98.75 83 LEU A C 1
ATOM 634 O O . LEU A 1 83 ? 16.266 -0.027 -13.609 1 98.75 83 LEU A O 1
ATOM 638 N N . GLU A 1 84 ? 16.625 -0.962 -15.555 1 98.75 84 GLU A N 1
ATOM 639 C CA . GLU A 1 84 ? 16.594 0.301 -16.281 1 98.75 84 GLU A CA 1
ATOM 640 C C . GLU A 1 84 ? 15.211 0.942 -16.219 1 98.75 84 GLU A C 1
ATOM 642 O O . GLU A 1 84 ? 15.094 2.164 -16.125 1 98.75 84 GLU A O 1
ATOM 647 N N . LYS A 1 85 ? 14.219 0.152 -16.328 1 98.81 85 LYS A N 1
ATOM 648 C CA . LYS A 1 85 ? 12.852 0.661 -16.25 1 98.81 85 LYS A CA 1
ATOM 649 C C . LYS A 1 85 ? 12.555 1.234 -14.867 1 98.81 85 LYS A C 1
ATOM 651 O O . LYS A 1 85 ? 11.906 2.277 -14.742 1 98.81 85 LYS A O 1
ATOM 656 N N . CYS A 1 86 ? 13.016 0.538 -13.82 1 98.88 86 CYS A N 1
ATOM 657 C CA . CYS A 1 86 ? 12.859 1.065 -12.469 1 98.88 86 CYS A CA 1
ATOM 658 C C . CYS A 1 86 ? 13.617 2.375 -12.305 1 98.88 86 CYS A C 1
ATOM 660 O O . CYS A 1 86 ? 13.094 3.33 -11.719 1 98.88 86 CYS A O 1
ATOM 662 N N . LYS A 1 87 ? 14.805 2.471 -12.828 1 98.62 87 LYS A N 1
ATOM 663 C CA . LYS A 1 87 ? 15.602 3.693 -12.758 1 98.62 87 LYS A CA 1
ATOM 664 C C . LYS A 1 87 ? 14.898 4.852 -13.461 1 98.62 87 LYS A C 1
ATOM 666 O O . LYS A 1 87 ? 14.922 5.984 -12.977 1 98.62 87 LYS A O 1
ATOM 671 N N . ALA A 1 88 ? 14.281 4.559 -14.57 1 98.5 88 ALA A N 1
ATOM 672 C CA . ALA A 1 88 ? 13.562 5.574 -15.336 1 98.5 88 ALA A CA 1
ATOM 673 C C . ALA A 1 88 ? 12.406 6.156 -14.523 1 98.5 88 ALA A C 1
ATOM 675 O O . ALA A 1 88 ? 11.992 7.293 -14.758 1 98.5 88 ALA A O 1
ATOM 676 N N . MET A 1 89 ? 11.922 5.391 -13.547 1 97.81 89 MET A N 1
ATOM 677 C CA . MET A 1 89 ? 10.844 5.848 -12.68 1 97.81 89 MET A CA 1
ATOM 678 C C . MET A 1 89 ? 11.391 6.371 -11.359 1 97.81 89 MET A C 1
ATOM 680 O O . MET A 1 89 ? 10.664 6.441 -10.359 1 97.81 89 MET A O 1
ATOM 684 N N . GLU A 1 90 ? 12.672 6.652 -11.352 1 97.19 90 GLU A N 1
ATOM 685 C CA . GLU A 1 90 ? 13.367 7.172 -10.18 1 97.19 90 GLU A CA 1
ATOM 686 C C . GLU A 1 90 ? 13.273 6.203 -9 1 97.19 90 GLU A C 1
ATOM 688 O O . GLU A 1 90 ? 13.094 6.621 -7.855 1 97.19 90 GLU A O 1
ATOM 693 N N . ALA A 1 91 ? 13.32 4.996 -9.328 1 98.56 91 ALA A N 1
ATOM 694 C CA . ALA A 1 91 ? 13.281 3.891 -8.367 1 98.56 91 ALA A CA 1
ATOM 695 C C . ALA A 1 91 ? 14.359 2.859 -8.68 1 98.56 91 ALA A C 1
ATOM 697 O O . ALA A 1 91 ? 15.258 3.117 -9.484 1 98.56 91 ALA A O 1
ATOM 698 N N . SER A 1 92 ? 14.367 1.81 -7.949 1 98.56 92 SER A N 1
ATOM 699 C CA . SER A 1 92 ? 15.266 0.681 -8.164 1 98.56 92 SER A CA 1
ATOM 700 C C . SER A 1 92 ? 14.508 -0.643 -8.117 1 98.56 92 SER A C 1
ATOM 702 O O . SER A 1 92 ? 13.391 -0.71 -7.605 1 98.56 92 SER A O 1
ATOM 704 N N . LEU A 1 93 ? 15.094 -1.678 -8.719 1 98.88 93 LEU A N 1
ATOM 705 C CA . LEU A 1 93 ? 14.594 -2.998 -8.352 1 98.88 93 LEU A CA 1
ATOM 706 C C . LEU A 1 93 ? 14.633 -3.193 -6.84 1 98.88 93 LEU A C 1
ATOM 708 O O . LEU A 1 93 ? 15.648 -2.902 -6.199 1 98.88 93 LEU A O 1
ATOM 712 N N . THR A 1 94 ? 13.547 -3.66 -6.352 1 98.62 94 THR A N 1
ATOM 713 C CA . THR A 1 94 ? 13.305 -3.514 -4.922 1 98.62 94 THR A CA 1
ATOM 714 C C . THR A 1 94 ? 14.266 -4.383 -4.117 1 98.62 94 THR A C 1
ATOM 716 O O . THR A 1 94 ? 14.562 -5.512 -4.508 1 98.62 94 THR A O 1
ATOM 719 N N . SER A 1 95 ? 14.805 -3.781 -3.074 1 98.25 95 SER A N 1
ATOM 720 C CA . SER A 1 95 ? 15.414 -4.562 -2.004 1 98.25 95 SER A CA 1
ATOM 721 C C . SER A 1 95 ? 14.367 -5.043 -1.002 1 98.25 95 SER A C 1
ATOM 723 O O . SER A 1 95 ? 13.281 -4.469 -0.909 1 98.25 95 SER A O 1
ATOM 725 N N . ILE A 1 96 ? 14.625 -6.113 -0.339 1 97.56 96 ILE A N 1
ATOM 726 C CA . ILE A 1 96 ? 13.742 -6.652 0.694 1 97.56 96 ILE A CA 1
ATOM 727 C C . ILE A 1 96 ? 14.492 -6.727 2.021 1 97.56 96 ILE A C 1
ATOM 729 O O . ILE A 1 96 ? 15.445 -7.504 2.16 1 97.56 96 ILE A O 1
ATOM 733 N N . ASP A 1 97 ? 13.922 -5.973 3.008 1 95.19 97 ASP A N 1
ATOM 734 C CA . ASP A 1 97 ? 14.75 -5.711 4.184 1 95.19 97 ASP A CA 1
ATOM 735 C C . ASP A 1 97 ? 14.18 -6.41 5.418 1 95.19 97 ASP A C 1
ATOM 737 O O . ASP A 1 97 ? 14.789 -6.383 6.488 1 95.19 97 ASP A O 1
ATOM 741 N N . SER A 1 98 ? 13.008 -6.996 5.301 1 95.56 98 SER A N 1
ATOM 742 C CA . SER A 1 98 ? 12.414 -7.645 6.465 1 95.56 98 SER A CA 1
ATOM 743 C C . SER A 1 98 ? 11.43 -8.734 6.043 1 95.56 98 SER A C 1
ATOM 745 O O . SER A 1 98 ? 11.016 -8.789 4.883 1 95.56 98 SER A O 1
ATOM 747 N N . LEU A 1 99 ? 11.141 -9.555 7.035 1 96.06 99 LEU A N 1
ATOM 748 C CA . LEU A 1 99 ? 10.156 -10.609 6.801 1 96.06 99 LEU A CA 1
ATOM 749 C C . LEU A 1 99 ? 8.781 -10.016 6.52 1 96.06 99 LEU A C 1
ATOM 751 O O . LEU A 1 99 ? 8.031 -10.539 5.695 1 96.06 99 LEU A O 1
ATOM 755 N N . GLU A 1 100 ? 8.469 -8.945 7.184 1 95.94 100 GLU A N 1
ATOM 756 C CA . GLU A 1 100 ? 7.191 -8.273 6.98 1 95.94 100 GLU A CA 1
ATOM 757 C C . GLU A 1 100 ? 7.07 -7.734 5.559 1 95.94 100 GLU A C 1
ATOM 759 O O . GLU A 1 100 ? 6.016 -7.852 4.93 1 95.94 100 GLU A O 1
ATOM 764 N N . GLU A 1 101 ? 8.148 -7.176 5.098 1 97.19 101 GLU A N 1
ATOM 765 C CA . GLU A 1 101 ? 8.195 -6.652 3.736 1 97.19 101 GLU A CA 1
ATOM 766 C C . GLU A 1 101 ? 8.039 -7.77 2.709 1 97.19 101 GLU A C 1
ATOM 768 O O . GLU A 1 101 ? 7.312 -7.621 1.725 1 97.19 101 GLU A O 1
ATOM 773 N N . LEU A 1 102 ? 8.711 -8.883 3.004 1 97.25 102 LEU A N 1
ATOM 774 C CA . LEU A 1 102 ? 8.625 -10.039 2.119 1 97.25 102 LEU A CA 1
ATOM 775 C C . LEU A 1 102 ? 7.199 -10.578 2.059 1 97.25 102 LEU A C 1
ATOM 777 O O . LEU A 1 102 ? 6.695 -10.891 0.978 1 97.25 102 LEU A O 1
ATOM 781 N N . ALA A 1 103 ? 6.59 -10.641 3.164 1 94.69 103 ALA A N 1
ATOM 782 C CA . ALA A 1 103 ? 5.215 -11.133 3.234 1 94.69 103 ALA A CA 1
ATOM 783 C C . ALA A 1 103 ? 4.266 -10.227 2.457 1 94.69 103 ALA A C 1
ATOM 785 O O . ALA A 1 103 ? 3.404 -10.703 1.719 1 94.69 103 ALA A O 1
ATOM 786 N N . PHE A 1 104 ? 4.402 -8.93 2.582 1 95.81 104 PHE A N 1
ATOM 787 C CA . PHE A 1 104 ? 3.602 -7.953 1.854 1 95.81 104 PHE A CA 1
ATOM 788 C C . PHE A 1 104 ? 3.766 -8.133 0.349 1 95.81 104 PHE A C 1
ATOM 790 O O . PHE A 1 104 ? 2.777 -8.188 -0.386 1 95.81 104 PHE A O 1
ATOM 797 N N . ILE A 1 105 ? 5.035 -8.211 -0.03 1 97.38 105 ILE A N 1
ATOM 798 C CA . ILE A 1 105 ? 5.336 -8.289 -1.455 1 97.38 105 ILE A CA 1
ATOM 799 C C . ILE A 1 105 ? 4.723 -9.562 -2.043 1 97.38 105 ILE A C 1
ATOM 801 O O . ILE A 1 105 ? 4.051 -9.508 -3.076 1 97.38 105 ILE A O 1
ATOM 805 N N . LYS A 1 106 ? 4.867 -10.688 -1.37 1 95 106 LYS A N 1
ATOM 806 C CA . LYS A 1 106 ? 4.348 -11.969 -1.852 1 95 106 LYS A CA 1
ATOM 807 C C . LYS A 1 106 ? 2.822 -11.953 -1.913 1 95 106 LYS A C 1
ATOM 809 O O . LYS A 1 106 ? 2.225 -12.57 -2.797 1 95 106 LYS A O 1
ATOM 814 N N . HIS A 1 107 ? 2.336 -11.227 -1.029 1 91.56 107 HIS A N 1
ATOM 815 C CA . HIS A 1 107 ? 0.881 -11.156 -0.965 1 91.56 107 HIS A CA 1
ATOM 816 C C . HIS A 1 107 ? 0.319 -10.32 -2.109 1 91.56 107 HIS A C 1
ATOM 818 O O . HIS A 1 107 ? -0.713 -10.672 -2.689 1 91.56 107 HIS A O 1
ATOM 824 N N . TYR A 1 108 ? 0.991 -9.297 -2.535 1 93.69 108 TYR A N 1
ATOM 825 C CA . TYR A 1 108 ? 0.451 -8.367 -3.527 1 93.69 108 TYR A CA 1
ATOM 826 C C . TYR A 1 108 ? 0.732 -8.867 -4.941 1 93.69 108 TYR A C 1
ATOM 828 O O . TYR A 1 108 ? -0.083 -8.672 -5.848 1 93.69 108 TYR A O 1
ATOM 836 N N . MET A 1 109 ? 1.884 -9.359 -5.234 1 90.75 109 MET A N 1
ATOM 837 C CA . MET A 1 109 ? 2.359 -9.586 -6.594 1 90.75 109 MET A CA 1
ATOM 838 C C . MET A 1 109 ? 1.518 -10.648 -7.293 1 90.75 109 MET A C 1
ATOM 840 O O . MET A 1 109 ? 1.505 -10.727 -8.523 1 90.75 109 MET A O 1
ATOM 844 N N . GLY A 1 110 ? 0.694 -11.32 -6.621 1 80.62 110 GLY A N 1
ATOM 845 C CA . GLY A 1 110 ? -0.092 -12.352 -7.273 1 80.62 110 GLY A CA 1
ATOM 846 C C . GLY A 1 110 ? 0.742 -13.531 -7.742 1 80.62 110 GLY A C 1
ATOM 847 O O . GLY A 1 110 ? 1.737 -13.883 -7.109 1 80.62 110 GLY A O 1
ATOM 848 N N . GLN A 1 111 ? 0.169 -14.039 -8.93 1 85 111 GLN A N 1
ATOM 849 C CA . GLN A 1 111 ? 0.828 -15.234 -9.445 1 85 111 GLN A CA 1
ATOM 850 C C . GLN A 1 111 ? 1.921 -14.875 -10.445 1 85 111 GLN A C 1
ATOM 852 O O . GLN A 1 111 ? 1.861 -13.82 -11.086 1 85 111 GLN A O 1
ATOM 857 N N . GLY A 1 112 ? 3.078 -15.414 -10.414 1 94.38 112 GLY A N 1
ATOM 858 C CA . GLY A 1 112 ? 4.129 -15.203 -11.398 1 94.38 112 GLY A CA 1
ATOM 859 C C . GLY A 1 112 ? 5.492 -14.969 -10.773 1 94.38 112 GLY A C 1
ATOM 860 O O . GLY A 1 112 ? 5.602 -14.766 -9.562 1 94.38 112 GLY A O 1
ATOM 861 N N . ASN A 1 113 ? 6.457 -15.016 -11.656 1 98.5 113 ASN A N 1
ATOM 862 C CA . ASN A 1 113 ? 7.832 -14.766 -11.242 1 98.5 113 ASN A CA 1
ATOM 863 C C . ASN A 1 113 ? 8.195 -13.297 -11.375 1 98.5 113 ASN A C 1
ATOM 865 O O . ASN A 1 113 ? 7.902 -12.664 -12.398 1 98.5 113 ASN A O 1
ATOM 869 N N . HIS A 1 114 ? 8.766 -12.742 -10.328 1 98.88 114 HIS A N 1
ATOM 870 C CA . HIS A 1 114 ? 9.094 -11.32 -10.32 1 98.88 114 HIS A CA 1
ATOM 871 C C . HIS A 1 114 ? 10.57 -11.094 -10 1 98.88 114 HIS A C 1
ATOM 873 O O . HIS A 1 114 ? 11.047 -11.539 -8.953 1 98.88 114 HIS A O 1
ATOM 879 N N . TRP A 1 115 ? 11.188 -10.359 -10.898 1 98.94 115 TRP A N 1
ATOM 880 C CA . TRP A 1 115 ? 12.531 -9.883 -10.586 1 98.94 115 TRP A CA 1
ATOM 881 C C . TRP A 1 115 ? 12.5 -8.906 -9.414 1 98.94 115 TRP A C 1
ATOM 883 O O . TRP A 1 115 ? 11.594 -8.078 -9.305 1 98.94 115 TRP A O 1
ATOM 893 N N . PHE A 1 116 ? 13.477 -9.039 -8.516 1 98.81 116 PHE A N 1
ATOM 894 C CA . PHE A 1 116 ? 13.773 -7.996 -7.543 1 98.81 116 PHE A CA 1
ATOM 895 C C . PHE A 1 116 ? 15.273 -7.727 -7.484 1 98.81 116 PHE A C 1
ATOM 897 O O . PHE A 1 116 ? 16.031 -8.203 -8.328 1 98.81 116 PHE A O 1
ATOM 904 N N . GLY A 1 117 ? 15.805 -6.988 -6.629 1 98.88 117 GLY A N 1
ATOM 905 C CA . GLY A 1 117 ? 17.062 -6.277 -6.758 1 98.88 117 GLY A CA 1
ATOM 906 C C . GLY A 1 117 ? 18.266 -7.152 -6.473 1 98.88 117 GLY A C 1
ATOM 907 O O . GLY A 1 117 ? 19.406 -6.719 -6.641 1 98.88 117 GLY A O 1
ATOM 908 N N . LEU A 1 118 ? 18.109 -8.359 -6.152 1 98.75 118 LEU A N 1
ATOM 909 C CA . LEU A 1 118 ? 19.219 -9.227 -5.777 1 98.75 118 LEU A CA 1
ATOM 910 C C . LEU A 1 118 ? 19.828 -9.883 -7.008 1 98.75 118 LEU A C 1
ATOM 912 O O . LEU A 1 118 ? 19.109 -10.375 -7.883 1 98.75 118 LEU A O 1
ATOM 916 N N . HIS A 1 119 ? 21.188 -9.828 -7.078 1 98.75 119 HIS A N 1
ATOM 917 C CA . HIS A 1 119 ? 21.906 -10.398 -8.211 1 98.75 119 HIS A CA 1
ATOM 918 C C . HIS A 1 119 ? 23.359 -10.711 -7.84 1 98.75 119 HIS A C 1
ATOM 920 O O . HIS A 1 119 ? 23.844 -10.273 -6.797 1 98.75 119 HIS A O 1
ATOM 926 N N . GLU A 1 120 ? 23.953 -11.484 -8.648 1 98 120 GLU A N 1
ATOM 927 C CA . GLU A 1 120 ? 25.375 -11.766 -8.492 1 98 120 GLU A CA 1
ATOM 928 C C . GLU A 1 120 ? 26.219 -10.719 -9.211 1 98 120 GLU A C 1
ATOM 930 O O . GLU A 1 120 ? 25.969 -10.391 -10.367 1 98 120 GLU A O 1
ATOM 935 N N . ASP A 1 121 ? 27.172 -10.242 -8.484 1 95.94 121 ASP A N 1
ATOM 936 C CA . ASP A 1 121 ? 28.062 -9.273 -9.117 1 95.94 121 ASP A CA 1
ATOM 937 C C . ASP A 1 121 ? 29.156 -9.977 -9.922 1 95.94 121 ASP A C 1
ATOM 939 O O . ASP A 1 121 ? 29.094 -11.188 -10.141 1 95.94 121 ASP A O 1
ATOM 943 N N . VAL A 1 122 ? 30.109 -9.242 -10.484 1 93.12 122 VAL A N 1
ATOM 944 C CA . VAL A 1 122 ? 31.141 -9.75 -11.383 1 93.12 122 VAL A CA 1
ATOM 945 C C . VAL A 1 122 ? 32.031 -10.742 -10.641 1 93.12 122 VAL A C 1
ATOM 947 O O . VAL A 1 122 ? 32.656 -11.609 -11.258 1 93.12 122 VAL A O 1
ATOM 950 N N . ASN A 1 123 ? 32.094 -10.664 -9.312 1 94.38 123 ASN A N 1
ATOM 951 C CA . ASN A 1 123 ? 32.938 -11.539 -8.5 1 94.38 123 ASN A CA 1
ATOM 952 C C . ASN A 1 123 ? 32.156 -12.742 -7.977 1 94.38 123 ASN A C 1
ATOM 954 O O . ASN A 1 123 ? 32.656 -13.492 -7.141 1 94.38 123 ASN A O 1
ATOM 958 N N . GLY A 1 124 ? 30.922 -12.805 -8.258 1 94.06 124 GLY A N 1
ATOM 959 C CA . GLY A 1 124 ? 30.109 -13.945 -7.863 1 94.06 124 GLY A CA 1
ATOM 960 C C . GLY A 1 124 ? 29.438 -13.758 -6.52 1 94.06 124 GLY A C 1
ATOM 961 O O . GLY A 1 124 ? 28.938 -14.719 -5.93 1 94.06 124 GLY A O 1
ATOM 962 N N . ARG A 1 125 ? 29.484 -12.516 -6.082 1 95.38 125 ARG A N 1
ATOM 963 C CA . ARG A 1 125 ? 28.891 -12.227 -4.789 1 95.38 125 ARG A CA 1
ATOM 964 C C . ARG A 1 125 ? 27.484 -11.633 -4.953 1 95.38 125 ARG A C 1
ATOM 966 O O . ARG A 1 125 ? 27.266 -10.797 -5.832 1 95.38 125 ARG A O 1
ATOM 973 N N . CYS A 1 126 ? 26.594 -12.07 -4.105 1 97.56 126 CYS A N 1
ATOM 974 C CA . CYS A 1 126 ? 25.234 -11.57 -4.156 1 97.56 126 CYS A CA 1
ATOM 975 C C . CYS A 1 126 ? 25.141 -10.164 -3.566 1 97.56 126 CYS A C 1
ATOM 977 O O . CYS A 1 126 ? 25.578 -9.93 -2.441 1 97.56 126 CYS A O 1
ATOM 979 N N . ARG A 1 127 ? 24.531 -9.266 -4.363 1 97.62 127 ARG A N 1
ATOM 980 C CA . ARG A 1 127 ? 24.438 -7.871 -3.959 1 97.62 127 ARG A CA 1
ATOM 981 C C . ARG A 1 127 ? 23.078 -7.289 -4.324 1 97.62 127 ARG A C 1
ATOM 983 O O . ARG A 1 127 ? 22.469 -7.695 -5.32 1 97.62 127 ARG A O 1
ATOM 990 N N . TRP A 1 128 ? 22.734 -6.355 -3.5 1 98.12 128 TRP A N 1
ATOM 991 C CA . TRP A 1 128 ? 21.594 -5.523 -3.877 1 98.12 128 TRP A CA 1
ATOM 992 C C . TRP A 1 128 ? 22 -4.484 -4.918 1 98.12 128 TRP A C 1
ATOM 994 O O . TRP A 1 128 ? 23.188 -4.219 -5.109 1 98.12 128 TRP A O 1
ATOM 1004 N N . THR A 1 129 ? 21.016 -3.846 -5.547 1 97.69 129 THR A N 1
ATOM 1005 C CA . THR A 1 129 ? 21.281 -2.91 -6.633 1 97.69 129 THR A CA 1
ATOM 1006 C C . THR A 1 129 ? 22.016 -1.675 -6.109 1 97.69 129 THR A C 1
ATOM 1008 O O . THR A 1 129 ? 22.672 -0.965 -6.875 1 97.69 129 THR A O 1
ATOM 1011 N N . ASN A 1 130 ? 21.891 -1.412 -4.836 1 94.81 130 ASN A N 1
ATOM 1012 C CA . ASN A 1 130 ? 22.594 -0.272 -4.258 1 94.81 130 ASN A CA 1
ATOM 1013 C C . ASN A 1 130 ? 24.031 -0.628 -3.887 1 94.81 130 ASN A C 1
ATOM 1015 O O . ASN A 1 130 ? 24.75 0.187 -3.301 1 94.81 130 ASN A O 1
ATOM 1019 N N . GLY A 1 131 ? 24.406 -1.812 -4.074 1 95.19 131 GLY A N 1
ATOM 1020 C CA . GLY A 1 131 ? 25.781 -2.225 -3.861 1 95.19 131 GLY A CA 1
ATOM 1021 C C . GLY A 1 131 ? 26 -2.951 -2.545 1 95.19 131 GLY A C 1
ATOM 1022 O O . GLY A 1 131 ? 27.047 -3.555 -2.326 1 95.19 131 GLY A O 1
ATOM 1023 N N . THR A 1 132 ? 25.031 -2.943 -1.709 1 96.25 132 THR A N 1
ATOM 1024 C CA . THR A 1 132 ? 25.172 -3.592 -0.409 1 96.25 132 THR A CA 1
ATOM 1025 C C . THR A 1 132 ? 25.172 -5.109 -0.56 1 96.25 132 THR A C 1
ATOM 1027 O O . THR A 1 132 ? 24.453 -5.656 -1.397 1 96.25 132 THR A O 1
ATOM 1030 N N . ALA A 1 133 ? 25.984 -5.727 0.278 1 96.94 133 ALA A N 1
ATOM 1031 C CA . ALA A 1 133 ? 26.078 -7.184 0.245 1 96.94 133 ALA A CA 1
ATOM 1032 C C . ALA A 1 133 ? 24.828 -7.824 0.838 1 96.94 133 ALA A C 1
ATOM 1034 O O . ALA A 1 133 ? 24.281 -7.34 1.832 1 96.94 133 ALA A O 1
ATOM 1035 N N . PHE A 1 134 ? 24.422 -8.922 0.196 1 97.81 134 PHE A N 1
ATOM 1036 C CA . PHE A 1 134 ? 23.344 -9.727 0.757 1 97.81 134 PHE A CA 1
ATOM 1037 C C . PHE A 1 134 ? 23.828 -10.508 1.975 1 97.81 134 PHE A C 1
ATOM 1039 O O . PHE A 1 134 ? 24.891 -11.125 1.938 1 97.81 134 PHE A O 1
ATOM 1046 N N . ASN A 1 135 ? 23.031 -10.477 3.08 1 96.75 135 ASN A N 1
ATOM 1047 C CA . ASN A 1 135 ? 23.469 -11.117 4.316 1 96.75 135 ASN A CA 1
ATOM 1048 C C . ASN A 1 135 ? 22.891 -12.523 4.449 1 96.75 135 ASN A C 1
ATOM 1050 O O . ASN A 1 135 ? 22.906 -13.109 5.535 1 96.75 135 ASN A O 1
ATOM 1054 N N . ASP A 1 136 ? 22.266 -13.062 3.498 1 95.19 136 ASP A N 1
ATOM 1055 C CA . ASP A 1 136 ? 21.797 -14.445 3.383 1 95.19 136 ASP A CA 1
ATOM 1056 C C . ASP A 1 136 ? 20.688 -14.742 4.391 1 95.19 136 ASP A C 1
ATOM 1058 O O . ASP A 1 136 ? 20.609 -15.844 4.926 1 95.19 136 ASP A O 1
ATOM 1062 N N . TRP A 1 137 ? 19.844 -13.688 4.691 1 96.44 137 TRP A N 1
ATOM 1063 C CA . TRP A 1 137 ? 18.844 -13.898 5.727 1 96.44 137 TRP A CA 1
ATOM 1064 C C . TRP A 1 137 ? 17.672 -14.719 5.188 1 96.44 137 TRP A C 1
ATOM 1066 O O . TRP A 1 137 ? 16.797 -15.156 5.949 1 96.44 137 TRP A O 1
ATOM 1076 N N . PHE A 1 138 ? 17.641 -14.977 3.895 1 96.94 138 PHE A N 1
ATOM 1077 C CA . PHE A 1 138 ? 16.688 -15.906 3.299 1 96.94 138 PHE A CA 1
ATOM 1078 C C . PHE A 1 138 ? 17.391 -16.812 2.297 1 96.94 138 PHE A C 1
ATOM 1080 O O . PHE A 1 138 ? 18.484 -16.516 1.834 1 96.94 138 PHE A O 1
ATOM 1087 N N . GLU A 1 139 ? 16.719 -17.859 1.947 1 96.69 139 GLU A N 1
ATOM 1088 C CA . GLU A 1 139 ? 17.281 -18.844 1.047 1 96.69 139 GLU A CA 1
ATOM 1089 C C . GLU A 1 139 ? 16.953 -18.531 -0.409 1 96.69 139 GLU A C 1
ATOM 1091 O O . GLU A 1 139 ? 15.836 -18.141 -0.73 1 96.69 139 GLU A O 1
ATOM 1096 N N . VAL A 1 140 ? 17.984 -18.672 -1.234 1 98 140 VAL A N 1
ATOM 1097 C CA . VAL A 1 140 ? 17.812 -18.516 -2.676 1 98 140 VAL A CA 1
ATOM 1098 C C . VAL A 1 140 ? 18.062 -19.859 -3.367 1 98 140 VAL A C 1
ATOM 1100 O O . VAL A 1 140 ? 19.141 -20.453 -3.229 1 98 140 VAL A O 1
ATOM 1103 N N . TRP A 1 141 ? 17.094 -20.266 -4.078 1 98.25 141 TRP A N 1
ATOM 1104 C CA . TRP A 1 141 ? 17.219 -21.547 -4.766 1 98.25 141 TRP A CA 1
ATOM 1105 C C . TRP A 1 141 ? 17.797 -21.359 -6.164 1 98.25 141 TRP A C 1
ATOM 1107 O O . TRP A 1 141 ? 17.422 -20.422 -6.879 1 98.25 141 TRP A O 1
ATOM 1117 N N . GLY A 1 142 ? 18.641 -22.266 -6.531 1 97.25 142 GLY A N 1
ATOM 1118 C CA . GLY A 1 142 ? 19.234 -22.219 -7.863 1 97.25 142 GLY A CA 1
ATOM 1119 C C . GLY A 1 142 ? 20.609 -21.578 -7.883 1 97.25 142 GLY A C 1
ATOM 1120 O O . GLY A 1 142 ? 21.125 -21.156 -6.844 1 97.25 142 GLY A O 1
ATOM 1121 N N . ASP A 1 143 ? 21.188 -21.5 -9.125 1 95.75 143 ASP A N 1
ATOM 1122 C CA . ASP A 1 143 ? 22.562 -21.031 -9.227 1 95.75 143 ASP A CA 1
ATOM 1123 C C . ASP A 1 143 ? 22.688 -19.938 -10.305 1 95.75 143 ASP A C 1
ATOM 1125 O O . ASP A 1 143 ? 23.797 -19.672 -10.797 1 95.75 143 ASP A O 1
ATOM 1129 N N . GLY A 1 144 ? 21.594 -19.328 -10.672 1 98 144 GLY A N 1
ATOM 1130 C CA . GLY A 1 144 ? 21.641 -18.234 -11.633 1 98 144 GLY A CA 1
ATOM 1131 C C . GLY A 1 144 ? 22.125 -16.938 -11.031 1 98 144 GLY A C 1
ATOM 1132 O O . GLY A 1 144 ? 22.109 -16.766 -9.805 1 98 144 GLY A O 1
ATOM 1133 N N . PRO A 1 145 ? 22.516 -16.047 -11.844 1 98.56 145 PRO A N 1
ATOM 1134 C CA . PRO A 1 145 ? 23.094 -14.797 -11.344 1 98.56 145 PRO A CA 1
ATOM 1135 C C . PRO A 1 145 ? 22.047 -13.781 -10.914 1 98.56 145 PRO A C 1
ATOM 1137 O O . PRO A 1 145 ? 22.359 -12.797 -10.242 1 98.56 145 PRO A O 1
ATOM 1140 N N . CYS A 1 146 ? 20.781 -14 -11.344 1 98.88 146 CYS A N 1
ATOM 1141 C CA . CYS A 1 146 ? 19.719 -13.062 -11.008 1 98.88 146 CYS A CA 1
ATOM 1142 C C . CYS A 1 146 ? 18.609 -13.742 -10.211 1 98.88 146 CYS A C 1
ATOM 1144 O O . CYS A 1 146 ? 18.281 -14.898 -10.477 1 98.88 146 CYS A O 1
ATOM 1146 N N . VAL A 1 147 ? 18.062 -13.016 -9.273 1 98.88 147 VAL A N 1
ATOM 1147 C CA . VAL A 1 147 ? 17.172 -13.641 -8.305 1 98.88 147 VAL A CA 1
ATOM 1148 C C . VAL A 1 147 ? 15.75 -13.117 -8.5 1 98.88 147 VAL A C 1
ATOM 1150 O O . VAL A 1 147 ? 15.555 -11.93 -8.758 1 98.88 147 VAL A O 1
ATOM 1153 N N . TYR A 1 148 ? 14.797 -14 -8.438 1 98.81 148 TYR A N 1
ATOM 1154 C CA . TYR A 1 148 ? 13.375 -13.68 -8.57 1 98.81 148 TYR A CA 1
ATOM 1155 C C . TYR A 1 148 ? 12.562 -14.352 -7.477 1 98.81 148 TYR A C 1
ATOM 1157 O O . TYR A 1 148 ? 13.078 -15.203 -6.746 1 98.81 148 TYR A O 1
ATOM 1165 N N . LEU A 1 149 ? 11.352 -13.898 -7.254 1 98.44 149 LEU A N 1
ATOM 1166 C CA . LEU A 1 149 ? 10.5 -14.531 -6.254 1 98.44 149 LEU A CA 1
ATOM 1167 C C . LEU A 1 149 ? 9.086 -14.742 -6.793 1 98.44 149 LEU A C 1
ATOM 1169 O O . LEU A 1 149 ? 8.672 -14.062 -7.738 1 98.44 149 LEU A O 1
ATOM 1173 N N . ASN A 1 150 ? 8.453 -15.672 -6.348 1 97.31 150 ASN A N 1
ATOM 1174 C CA . ASN A 1 150 ? 7.016 -15.875 -6.496 1 97.31 150 ASN A CA 1
ATOM 1175 C C . ASN A 1 150 ? 6.344 -16.141 -5.148 1 97.31 150 ASN A C 1
ATOM 1177 O O . ASN A 1 150 ? 6.934 -15.891 -4.098 1 97.31 150 ASN A O 1
ATOM 1181 N N . GLN A 1 151 ? 5.082 -16.531 -5.203 1 93.5 151 GLN A N 1
ATOM 1182 C CA . GLN A 1 151 ? 4.344 -16.672 -3.957 1 93.5 151 GLN A CA 1
ATOM 1183 C C . GLN A 1 151 ? 4.906 -17.812 -3.117 1 93.5 151 GLN A C 1
ATOM 1185 O O . GLN A 1 151 ? 4.715 -17.859 -1.899 1 93.5 151 GLN A O 1
ATOM 1190 N N . GLU A 1 152 ? 5.719 -18.641 -3.672 1 94.38 152 GLU A N 1
ATOM 1191 C CA . GLU A 1 152 ? 6.168 -19.859 -3.006 1 94.38 152 GLU A CA 1
ATOM 1192 C C . GLU A 1 152 ? 7.594 -19.703 -2.482 1 94.38 152 GLU A C 1
ATOM 1194 O O . GLU A 1 152 ? 7.875 -20.047 -1.33 1 94.38 152 GLU A O 1
ATOM 1199 N N . LYS A 1 153 ? 8.469 -19.25 -3.33 1 96.44 153 LYS A N 1
ATOM 1200 C CA . LYS A 1 153 ? 9.875 -19.281 -2.936 1 96.44 153 LYS A CA 1
ATOM 1201 C C . LYS A 1 153 ? 10.672 -18.203 -3.672 1 96.44 153 LYS A C 1
ATOM 1203 O O . LYS A 1 153 ? 10.148 -17.531 -4.555 1 96.44 153 LYS A O 1
ATOM 1208 N N . ILE A 1 154 ? 11.883 -18.094 -3.25 1 98.5 154 ILE A N 1
ATOM 1209 C CA . ILE A 1 154 ? 12.883 -17.234 -3.879 1 98.5 154 ILE A CA 1
ATOM 1210 C C . ILE A 1 154 ? 13.891 -18.094 -4.637 1 98.5 154 ILE A C 1
ATOM 1212 O O . ILE A 1 154 ? 14.461 -19.031 -4.074 1 98.5 154 ILE A O 1
ATOM 1216 N N . SER A 1 155 ? 14.062 -17.734 -5.895 1 98.69 155 SER A N 1
ATOM 1217 C CA . SER A 1 155 ? 14.914 -18.547 -6.75 1 98.69 155 SER A CA 1
ATOM 1218 C C . SER A 1 155 ? 15.812 -17.688 -7.625 1 98.69 155 SER A C 1
ATOM 1220 O O . SER A 1 155 ? 15.695 -16.453 -7.625 1 98.69 155 SER A O 1
ATOM 1222 N N . SER A 1 156 ? 16.75 -18.328 -8.258 1 98.62 156 SER A N 1
ATOM 1223 C CA . SER A 1 156 ? 17.656 -17.656 -9.172 1 98.62 156 SER A CA 1
ATOM 1224 C C . SER A 1 156 ? 17.531 -18.188 -10.594 1 98.62 156 SER A C 1
ATOM 1226 O O . SER A 1 156 ? 17.016 -19.281 -10.805 1 98.62 156 SER A O 1
ATOM 1228 N N . ALA A 1 157 ? 17.859 -17.297 -11.555 1 98.69 157 ALA A N 1
ATOM 1229 C CA . ALA A 1 157 ? 17.766 -17.656 -12.969 1 98.69 157 ALA A CA 1
ATOM 1230 C C . ALA A 1 157 ? 18.766 -16.844 -13.797 1 98.69 157 ALA A C 1
ATOM 1232 O O . ALA A 1 157 ? 19.422 -15.938 -13.273 1 98.69 157 ALA A O 1
ATOM 1233 N N . LEU A 1 158 ? 18.828 -17.297 -15.016 1 98.75 158 LEU A N 1
ATOM 1234 C CA . LEU A 1 158 ? 19.609 -16.484 -15.938 1 98.75 158 LEU A CA 1
ATOM 1235 C C . LEU A 1 158 ? 18.969 -15.125 -16.141 1 98.75 158 LEU A C 1
ATOM 1237 O O . LEU A 1 158 ? 17.75 -15.023 -16.297 1 98.75 158 LEU A O 1
ATOM 1241 N N . CYS A 1 159 ? 19.766 -14.117 -16.234 1 98.75 159 CYS A N 1
ATOM 1242 C CA . CYS A 1 159 ? 19.297 -12.742 -16.188 1 98.75 159 CYS A CA 1
ATOM 1243 C C . CYS A 1 159 ? 18.516 -12.391 -17.453 1 98.75 159 CYS A C 1
ATOM 1245 O O . CYS A 1 159 ? 17.719 -11.453 -17.453 1 98.75 159 CYS A O 1
ATOM 1247 N N . HIS A 1 160 ? 18.734 -13.094 -18.516 1 98.69 160 HIS A N 1
ATOM 1248 C CA . HIS A 1 160 ? 18.141 -12.711 -19.797 1 98.69 160 HIS A CA 1
ATOM 1249 C C . HIS A 1 160 ? 16.719 -13.234 -19.906 1 98.69 160 HIS A C 1
ATOM 1251 O O . HIS A 1 160 ? 16 -12.875 -20.844 1 98.69 160 HIS A O 1
ATOM 1257 N N . MET A 1 161 ? 16.297 -14.109 -18.922 1 98.81 161 MET A N 1
ATOM 1258 C CA . MET A 1 161 ? 14.93 -14.609 -18.938 1 98.81 161 MET A CA 1
ATOM 1259 C C . MET A 1 161 ? 13.938 -13.492 -18.672 1 98.81 161 MET A C 1
ATOM 1261 O O . MET A 1 161 ? 14.289 -12.477 -18.062 1 98.81 161 MET A O 1
ATOM 1265 N N . GLU A 1 162 ? 12.688 -13.688 -19.141 1 98.81 162 GLU A N 1
ATOM 1266 C CA . GLU A 1 162 ? 11.672 -12.656 -19 1 98.81 162 GLU A CA 1
ATOM 1267 C C . GLU A 1 162 ? 10.766 -12.938 -17.797 1 98.81 162 GLU A C 1
ATOM 1269 O O . GLU A 1 162 ? 10.18 -14.016 -17.703 1 98.81 162 GLU A O 1
ATOM 1274 N N . LYS A 1 163 ? 10.641 -12.008 -16.891 1 98.81 163 LYS A N 1
ATOM 1275 C CA . LYS A 1 163 ? 9.789 -12.078 -15.703 1 98.81 163 LYS A CA 1
ATOM 1276 C C . LYS A 1 163 ? 9.195 -10.711 -15.367 1 98.81 163 LYS A C 1
ATOM 1278 O O . LYS A 1 163 ? 9.648 -9.688 -15.891 1 98.81 163 LYS A O 1
ATOM 1283 N N . TYR A 1 164 ? 8.141 -10.703 -14.609 1 98.75 164 TYR A N 1
ATOM 1284 C CA . TYR A 1 164 ? 7.68 -9.438 -14.047 1 98.75 164 TYR A CA 1
ATOM 1285 C C . TYR A 1 164 ? 8.742 -8.828 -13.133 1 98.75 164 TYR A C 1
ATOM 1287 O O . TYR A 1 164 ? 9.742 -9.477 -12.82 1 98.75 164 TYR A O 1
ATOM 1295 N N . TRP A 1 165 ? 8.531 -7.617 -12.789 1 98.75 165 TRP A N 1
ATOM 1296 C CA . TRP A 1 165 ? 9.562 -6.941 -12 1 98.75 165 TRP A CA 1
ATOM 1297 C C . TRP A 1 165 ? 8.938 -5.957 -11.016 1 98.75 165 TRP A C 1
ATOM 1299 O O . TRP A 1 165 ? 7.852 -5.426 -11.266 1 98.75 165 TRP A O 1
ATOM 1309 N N . ILE A 1 166 ? 9.578 -5.812 -9.891 1 98.81 166 ILE A N 1
ATOM 1310 C CA . ILE A 1 166 ? 9.086 -4.977 -8.805 1 98.81 166 ILE A CA 1
ATOM 1311 C C . ILE A 1 166 ? 10.086 -3.852 -8.531 1 98.81 166 ILE A C 1
ATOM 1313 O O . ILE A 1 166 ? 11.273 -4.109 -8.297 1 98.81 166 ILE A O 1
ATOM 1317 N N . CYS A 1 167 ? 9.57 -2.648 -8.523 1 98.94 167 CYS A N 1
ATOM 1318 C CA . CYS A 1 167 ? 10.367 -1.479 -8.18 1 98.94 167 CYS A CA 1
ATOM 1319 C C . CYS A 1 167 ? 9.984 -0.937 -6.812 1 98.94 167 CYS A C 1
ATOM 1321 O O . CYS A 1 167 ? 8.844 -1.096 -6.371 1 98.94 167 CYS A O 1
ATOM 1323 N N . SER A 1 168 ? 10.938 -0.325 -6.188 1 98.75 168 SER A N 1
ATOM 1324 C CA . SER A 1 168 ? 10.609 0.412 -4.973 1 98.75 168 SER A CA 1
ATOM 1325 C C . SER A 1 168 ? 11.453 1.674 -4.844 1 98.75 168 SER A C 1
ATOM 1327 O O . SER A 1 168 ? 12.516 1.78 -5.457 1 98.75 168 SER A O 1
ATOM 1329 N N . ARG A 1 169 ? 11 2.617 -4.129 1 98 169 ARG A N 1
ATOM 1330 C CA . ARG A 1 169 ? 11.688 3.84 -3.729 1 98 169 ARG A CA 1
ATOM 1331 C C . ARG A 1 169 ? 11.18 4.332 -2.377 1 98 169 ARG A C 1
ATOM 1333 O O . ARG A 1 169 ? 10.078 3.986 -1.958 1 98 169 ARG A O 1
ATOM 1340 N N . PRO A 1 170 ? 12.031 5.066 -1.674 1 96.31 170 PRO A N 1
ATOM 1341 C CA . PRO A 1 170 ? 11.492 5.684 -0.463 1 96.31 170 PRO A CA 1
ATOM 1342 C C . PRO A 1 170 ? 10.273 6.562 -0.744 1 96.31 170 PRO A C 1
ATOM 1344 O O . PRO A 1 170 ? 10.195 7.199 -1.798 1 96.31 170 PRO A O 1
ATOM 1347 N N . ASN A 1 171 ? 9.305 6.508 0.184 1 96.31 171 ASN A N 1
ATOM 1348 C CA . ASN A 1 171 ? 8.172 7.406 -0.025 1 96.31 171 ASN A CA 1
ATOM 1349 C C . ASN A 1 171 ? 8.57 8.867 0.175 1 96.31 171 ASN A C 1
ATOM 1351 O O . ASN A 1 171 ? 9.648 9.156 0.697 1 96.31 171 ASN A O 1
ATOM 1355 N N . ASN A 1 172 ? 7.719 9.797 -0.243 1 93.69 172 ASN A N 1
ATOM 1356 C CA . ASN A 1 172 ? 8.07 11.211 -0.304 1 93.69 172 ASN A CA 1
ATOM 1357 C C . ASN A 1 172 ? 8.242 11.805 1.091 1 93.69 172 ASN A C 1
ATOM 1359 O O . ASN A 1 172 ? 8.977 12.781 1.267 1 93.69 172 ASN A O 1
ATOM 1363 N N . TYR A 1 173 ? 7.637 11.242 2.021 1 90.75 173 TYR A N 1
ATOM 1364 C CA . TYR A 1 173 ? 7.816 11.711 3.391 1 90.75 173 TYR A CA 1
ATOM 1365 C C . TYR A 1 173 ? 9.227 11.406 3.893 1 90.75 173 TYR A C 1
ATOM 1367 O O . TYR A 1 173 ? 9.867 12.258 4.512 1 90.75 173 TYR A O 1
ATOM 1375 N N . ILE A 1 174 ? 9.672 10.227 3.588 1 90 174 ILE A N 1
ATOM 1376 C CA . ILE A 1 174 ? 11.008 9.805 3.986 1 90 174 ILE A CA 1
ATOM 1377 C C . ILE A 1 174 ? 12.055 10.648 3.258 1 90 174 ILE A C 1
ATOM 1379 O O . ILE A 1 174 ? 13.047 11.062 3.855 1 90 174 ILE A O 1
ATOM 1383 N N . LEU A 1 175 ? 11.812 10.828 1.982 1 90.25 175 LEU A N 1
ATOM 1384 C CA . LEU A 1 175 ? 12.734 11.641 1.2 1 90.25 175 LEU A CA 1
ATOM 1385 C C . LEU A 1 175 ? 12.828 13.055 1.762 1 90.25 175 LEU A C 1
ATOM 1387 O O . LEU A 1 175 ? 13.914 13.625 1.857 1 90.25 175 LEU A O 1
ATOM 1391 N N . TRP A 1 176 ? 11.703 13.586 2.098 1 88.31 176 TRP A N 1
ATOM 1392 C CA . TRP A 1 176 ? 11.648 14.922 2.68 1 88.31 176 TRP A CA 1
ATOM 1393 C C . TRP A 1 176 ? 12.375 14.961 4.023 1 88.31 176 TRP A C 1
ATOM 1395 O O . TRP A 1 176 ? 13.164 15.875 4.281 1 88.31 176 TRP A O 1
ATOM 1405 N N . ARG A 1 177 ? 12.078 14.016 4.867 1 86.31 177 ARG A N 1
ATOM 1406 C CA . ARG A 1 177 ? 12.695 13.945 6.188 1 86.31 177 ARG A CA 1
ATOM 1407 C C . ARG A 1 177 ? 14.211 13.875 6.082 1 86.31 177 ARG A C 1
ATOM 1409 O O . ARG A 1 177 ? 14.922 14.477 6.891 1 86.31 177 ARG A O 1
ATOM 1416 N N . GLN A 1 178 ? 14.664 13.133 5.102 1 85.94 178 GLN A N 1
ATOM 1417 C CA . GLN A 1 178 ? 16.109 12.969 4.906 1 85.94 178 GLN A CA 1
ATOM 1418 C C . GLN A 1 178 ? 16.75 14.281 4.453 1 85.94 178 GLN A C 1
ATOM 1420 O O . GLN A 1 178 ? 17.906 14.539 4.75 1 85.94 178 GLN A O 1
ATOM 1425 N N . LYS A 1 179 ? 15.969 15.086 3.744 1 83.25 179 LYS A N 1
ATOM 1426 C CA . LYS A 1 179 ? 16.484 16.359 3.25 1 83.25 179 LYS A CA 1
ATOM 1427 C C . LYS A 1 179 ? 16.594 17.375 4.379 1 83.25 179 LYS A C 1
ATOM 1429 O O . LYS A 1 179 ? 17.547 18.172 4.418 1 83.25 179 LYS A O 1
ATOM 1434 N N . ILE A 1 180 ? 15.68 17.406 5.305 1 79.94 180 ILE A N 1
ATOM 1435 C CA . ILE A 1 180 ? 15.688 18.438 6.348 1 79.94 180 ILE A CA 1
ATOM 1436 C C . ILE A 1 180 ? 16.484 17.938 7.551 1 79.94 180 ILE A C 1
ATOM 1438 O O . ILE A 1 180 ? 16.906 18.734 8.398 1 79.94 180 ILE A O 1
ATOM 1442 N N . HIS A 1 181 ? 16.547 16.594 7.699 1 76.5 181 HIS A N 1
ATOM 1443 C CA . HIS A 1 181 ? 17.359 15.977 8.734 1 76.5 181 HIS A CA 1
ATOM 1444 C C . HIS A 1 181 ? 18.344 14.977 8.125 1 76.5 181 HIS A C 1
ATOM 1446 O O . HIS A 1 181 ? 18.172 13.766 8.273 1 76.5 181 HIS A O 1
ATOM 1452 N N . PRO A 1 182 ? 19.328 15.625 7.391 1 66.38 182 PRO A N 1
ATOM 1453 C CA . PRO A 1 182 ? 20.266 14.703 6.746 1 66.38 182 PRO A CA 1
ATOM 1454 C C . PRO A 1 182 ? 21.047 13.867 7.75 1 66.38 182 PRO A C 1
ATOM 1456 O O . PRO A 1 182 ? 21.391 14.359 8.828 1 66.38 182 PRO A O 1
ATOM 1459 N N . GLU A 1 183 ? 20.844 12.672 7.875 1 57.91 183 GLU A N 1
ATOM 1460 C CA . GLU A 1 183 ? 21.672 11.844 8.75 1 57.91 183 GLU A CA 1
ATOM 1461 C C . GLU A 1 183 ? 23.125 11.867 8.305 1 57.91 183 GLU A C 1
ATOM 1463 O O . GLU A 1 183 ? 23.422 12.055 7.121 1 57.91 183 GLU A O 1
ATOM 1468 N N . MET B 1 1 ? -9.367 65.375 129.125 1 30.33 1 MET B N 1
ATOM 1469 C CA . MET B 1 1 ? -9.047 66.688 128.625 1 30.33 1 MET B CA 1
ATOM 1470 C C . MET B 1 1 ? -8.297 66.625 127.312 1 30.33 1 MET B C 1
ATOM 1472 O O . MET B 1 1 ? -7.082 66.812 127.25 1 30.33 1 MET B O 1
ATOM 1476 N N . GLY B 1 2 ? -8.711 65.562 126.562 1 25.97 2 GLY B N 1
ATOM 1477 C CA . GLY B 1 2 ? -8.086 64.875 125.438 1 25.97 2 GLY B CA 1
ATOM 1478 C C . GLY B 1 2 ? -7.699 65.75 124.312 1 25.97 2 GLY B C 1
ATOM 1479 O O . GLY B 1 2 ? -8.086 66.938 124.25 1 25.97 2 GLY B O 1
ATOM 1480 N N . HIS B 1 3 ? -7.426 65.062 123.188 1 30.31 3 HIS B N 1
ATOM 1481 C CA . HIS B 1 3 ? -6.625 65.062 122 1 30.31 3 HIS B CA 1
ATOM 1482 C C . HIS B 1 3 ? -7.102 66.125 121 1 30.31 3 HIS B C 1
ATOM 1484 O O . HIS B 1 3 ? -8.305 66.25 120.812 1 30.31 3 HIS B O 1
ATOM 1490 N N . PRO B 1 4 ? -6.156 66.812 120.5 1 29.19 4 PRO B N 1
ATOM 1491 C CA . PRO B 1 4 ? -5.977 68.188 120 1 29.19 4 PRO B CA 1
ATOM 1492 C C . PRO B 1 4 ? -6.691 68.375 118.625 1 29.19 4 PRO B C 1
ATOM 1494 O O . PRO B 1 4 ? -7.238 67.438 118.062 1 29.19 4 PRO B O 1
ATOM 1497 N N . LEU B 1 5 ? -5.918 68.75 117.688 1 28.5 5 LEU B N 1
ATOM 1498 C CA . LEU B 1 5 ? -5.73 70 116.875 1 28.5 5 LEU B CA 1
ATOM 1499 C C . LEU B 1 5 ? -6.285 69.75 115.438 1 28.5 5 LEU B C 1
ATOM 1501 O O . LEU B 1 5 ? -6.371 68.625 115 1 28.5 5 LEU B O 1
ATOM 1505 N N . LEU B 1 6 ? -6.883 70.75 114.812 1 31.66 6 LEU B N 1
ATOM 1506 C CA . LEU B 1 6 ? -7.723 71.25 113.75 1 31.66 6 LEU B CA 1
ATOM 1507 C C . LEU B 1 6 ? -7.016 71.125 112.438 1 31.66 6 LEU B C 1
ATOM 1509 O O . LEU B 1 6 ? -5.992 71.75 112.188 1 31.66 6 LEU B O 1
ATOM 1513 N N . ALA B 1 7 ? -6.805 69.812 112 1 31.48 7 ALA B N 1
ATOM 1514 C CA . ALA B 1 7 ? -5.961 69.562 110.812 1 31.48 7 ALA B CA 1
ATOM 1515 C C . ALA B 1 7 ? -6.375 70.438 109.625 1 31.48 7 ALA B C 1
ATOM 1517 O O . ALA B 1 7 ? -7.566 70.625 109.375 1 31.48 7 ALA B O 1
ATOM 1518 N N . PRO B 1 8 ? -5.32 70.938 108.812 1 32.5 8 PRO B N 1
ATOM 1519 C CA . PRO B 1 8 ? -5.195 72.062 107.875 1 32.5 8 PRO B CA 1
ATOM 1520 C C . PRO B 1 8 ? -5.887 71.812 106.5 1 32.5 8 PRO B C 1
ATOM 1522 O O . PRO B 1 8 ? -5.973 70.625 106.062 1 32.5 8 PRO B O 1
ATOM 1525 N N . GLN B 1 9 ? -7.02 72.312 106.25 1 29.84 9 GLN B N 1
ATOM 1526 C CA . GLN B 1 9 ? -7.891 72.125 105.125 1 29.84 9 GLN B CA 1
ATOM 1527 C C . GLN B 1 9 ? -7.18 72.562 103.812 1 29.84 9 GLN B C 1
ATOM 1529 O O . GLN B 1 9 ? -6.91 73.75 103.562 1 29.84 9 GLN B O 1
ATOM 1534 N N . PRO B 1 10 ? -5.941 71.75 103.5 1 27.36 10 PRO B N 1
ATOM 1535 C CA . PRO B 1 10 ? -5.043 72.375 102.5 1 27.36 10 PRO B CA 1
ATOM 1536 C C . PRO B 1 10 ? -5.77 72.812 101.25 1 27.36 10 PRO B C 1
ATOM 1538 O O . PRO B 1 10 ? -6.949 72.5 101.062 1 27.36 10 PRO B O 1
ATOM 1541 N N . GLY B 1 11 ? -5.027 72.688 100.062 1 25.03 11 GLY B N 1
ATOM 1542 C CA . GLY B 1 11 ? -4.344 73.375 99 1 25.03 11 GLY B CA 1
ATOM 1543 C C . GLY B 1 11 ? -5.102 73.375 97.688 1 25.03 11 GLY B C 1
ATOM 1544 O O . GLY B 1 11 ? -5.652 72.312 97.25 1 25.03 11 GLY B O 1
ATOM 1545 N N . SER B 1 12 ? -5.781 74.438 97.25 1 28.84 12 SER B N 1
ATOM 1546 C CA . SER B 1 12 ? -6.641 74.812 96.125 1 28.84 12 SER B CA 1
ATOM 1547 C C . SER B 1 12 ? -5.957 74.625 94.75 1 28.84 12 SER B C 1
ATOM 1549 O O . SER B 1 12 ? -5.051 75.375 94.438 1 28.84 12 SER B O 1
ATOM 1551 N N . THR B 1 13 ? -5.352 73.438 94.5 1 29.2 13 THR B N 1
ATOM 1552 C CA . THR B 1 13 ? -4.473 73.312 93.375 1 29.2 13 THR B CA 1
ATOM 1553 C C . THR B 1 13 ? -5.23 73.688 92.062 1 29.2 13 THR B C 1
ATOM 1555 O O . THR B 1 13 ? -6.305 73.125 91.812 1 29.2 13 THR B O 1
ATOM 1558 N N . GLN B 1 14 ? -4.984 74.875 91.5 1 29.53 14 GLN B N 1
ATOM 1559 C CA . GLN B 1 14 ? -5.516 75.5 90.312 1 29.53 14 GLN B CA 1
ATOM 1560 C C . GLN B 1 14 ? -5.324 74.625 89.062 1 29.53 14 GLN B C 1
ATOM 1562 O O . GLN B 1 14 ? -4.266 74.062 88.875 1 29.53 14 GLN B O 1
ATOM 1567 N N . PRO B 1 15 ? -6.391 74.188 88.375 1 31.77 15 PRO B N 1
ATOM 1568 C CA . PRO B 1 15 ? -6.508 73.25 87.25 1 31.77 15 PRO B CA 1
ATOM 1569 C C . PRO B 1 15 ? -5.875 73.75 86 1 31.77 15 PRO B C 1
ATOM 1571 O O . PRO B 1 15 ? -6.172 74.875 85.562 1 31.77 15 PRO B O 1
ATOM 1574 N N . PHE B 1 16 ? -4.477 73.562 85.688 1 27.62 16 PHE B N 1
ATOM 1575 C CA . PHE B 1 16 ? -3.709 74.062 84.562 1 27.62 16 PHE B CA 1
ATOM 1576 C C . PHE B 1 16 ? -4.32 73.562 83.25 1 27.62 16 PHE B C 1
ATOM 1578 O O . PHE B 1 16 ? -4.551 72.312 83.125 1 27.62 16 PHE B O 1
ATOM 1585 N N . LEU B 1 17 ? -5.047 74.375 82.562 1 29.56 17 LEU B N 1
ATOM 1586 C CA . LEU B 1 17 ? -5.758 74.25 81.312 1 29.56 17 LEU B CA 1
ATOM 1587 C C . LEU B 1 17 ? -4.801 73.875 80.188 1 29.56 17 LEU B C 1
ATOM 1589 O O . LEU B 1 17 ? -3.969 74.688 79.75 1 29.56 17 LEU B O 1
ATOM 1593 N N . GLN B 1 18 ? -3.979 72.75 80.312 1 29.27 18 GLN B N 1
ATOM 1594 C CA . GLN B 1 18 ? -2.994 72.5 79.25 1 29.27 18 GLN B CA 1
ATOM 1595 C C . GLN B 1 18 ? -3.662 72.375 77.875 1 29.27 18 GLN B C 1
ATOM 1597 O O . GLN B 1 18 ? -4.59 71.562 77.75 1 29.27 18 GLN B O 1
ATOM 1602 N N . GLY B 1 19 ? -3.664 73.438 77.062 1 27.47 19 GLY B N 1
ATOM 1603 C CA . GLY B 1 19 ? -4.16 73.562 75.75 1 27.47 19 GLY B CA 1
ATOM 1604 C C . GLY B 1 19 ? -3.592 72.562 74.75 1 27.47 19 GLY B C 1
ATOM 1605 O O . GLY B 1 19 ? -2.381 72.5 74.5 1 27.47 19 GLY B O 1
ATOM 1606 N N . ALA B 1 20 ? -3.891 71.312 74.875 1 30.8 20 ALA B N 1
ATOM 1607 C CA . ALA B 1 20 ? -3.336 70.25 74 1 30.8 20 ALA B CA 1
ATOM 1608 C C . ALA B 1 20 ? -3.615 70.5 72.5 1 30.8 20 ALA B C 1
ATOM 1610 O O . ALA B 1 20 ? -4.773 70.625 72.125 1 30.8 20 ALA B O 1
ATOM 1611 N N . THR B 1 21 ? -2.85 71.438 71.875 1 31.53 21 THR B N 1
ATOM 1612 C CA . THR B 1 21 ? -3.029 71.688 70.438 1 31.53 21 THR B CA 1
ATOM 1613 C C . THR B 1 21 ? -2.82 70.438 69.688 1 31.53 21 THR B C 1
ATOM 1615 O O . THR B 1 21 ? -1.793 69.75 69.812 1 31.53 21 THR B O 1
ATOM 1618 N N . SER B 1 22 ? -3.781 69.562 69.5 1 30.78 22 SER B N 1
ATOM 1619 C CA . SER B 1 22 ? -3.842 68.312 68.75 1 30.78 22 SER B CA 1
ATOM 1620 C C . SER B 1 22 ? -3.395 68.562 67.312 1 30.78 22 SER B C 1
ATOM 1622 O O . SER B 1 22 ? -4.008 69.312 66.562 1 30.78 22 SER B O 1
ATOM 1624 N N . CYS B 1 23 ? -2.033 68.812 67 1 32.53 23 CYS B N 1
ATOM 1625 C CA . CYS B 1 23 ? -1.552 69 65.625 1 32.53 23 CYS B CA 1
ATOM 1626 C C . CYS B 1 23 ? -1.968 67.812 64.75 1 32.53 23 CYS B C 1
ATOM 1628 O O . CYS B 1 23 ? -1.846 66.688 65.188 1 32.53 23 CYS B O 1
ATOM 1630 N N . CYS B 1 24 ? -2.99 67.938 63.938 1 31.5 24 CYS B N 1
ATOM 1631 C CA . CYS B 1 24 ? -3.609 67.062 62.938 1 31.5 24 CYS B CA 1
ATOM 1632 C C . CYS B 1 24 ? -2.568 66.562 61.969 1 31.5 24 CYS B C 1
ATOM 1634 O O . CYS B 1 24 ? -1.868 67.312 61.312 1 31.5 24 CYS B O 1
ATOM 1636 N N . ILE B 1 25 ? -1.747 65.562 62.344 1 40.44 25 ILE B N 1
ATOM 1637 C CA . ILE B 1 25 ? -0.777 64.938 61.469 1 40.44 25 ILE B CA 1
ATOM 1638 C C . ILE B 1 25 ? -1.459 64.5 60.156 1 40.44 25 ILE B C 1
ATOM 1640 O O . ILE B 1 25 ? -2.516 63.875 60.156 1 40.44 25 ILE B O 1
ATOM 1644 N N . PRO B 1 26 ? -1.235 65.25 59 1 41.09 26 PRO B N 1
ATOM 1645 C CA . PRO B 1 26 ? -1.825 64.875 57.688 1 41.09 26 PRO B CA 1
ATOM 1646 C C . PRO B 1 26 ? -1.493 63.438 57.281 1 41.09 26 PRO B C 1
ATOM 1648 O O . PRO B 1 26 ? -0.404 62.938 57.562 1 41.09 26 PRO B O 1
ATOM 1651 N N . THR B 1 27 ? -2.373 62.438 57.375 1 43.12 27 THR B N 1
ATOM 1652 C CA . THR B 1 27 ? -2.262 61.062 56.938 1 43.12 27 THR B CA 1
ATOM 1653 C C . THR B 1 27 ? -1.942 61 55.438 1 43.12 27 THR B C 1
ATOM 1655 O O . THR B 1 27 ? -2.637 61.594 54.625 1 43.12 27 THR B O 1
ATOM 1658 N N . PRO B 1 28 ? -0.63 60.906 55.062 1 42.38 28 PRO B N 1
ATOM 1659 C CA . PRO B 1 28 ? -0.357 60.781 53.625 1 42.38 28 PRO B CA 1
ATOM 1660 C C . PRO B 1 28 ? -1.17 59.688 52.938 1 42.38 28 PRO B C 1
ATOM 1662 O O . PRO B 1 28 ? -1.525 58.688 53.594 1 42.38 28 PRO B O 1
ATOM 1665 N N . CYS B 1 29 ? -2.119 59.969 52.062 1 37.12 29 CYS B N 1
ATOM 1666 C CA . CYS B 1 29 ? -2.898 59.094 51.188 1 37.12 29 CYS B CA 1
ATOM 1667 C C . CYS B 1 29 ? -1.986 58.188 50.375 1 37.12 29 CYS B C 1
ATOM 1669 O O . CYS B 1 29 ? -1.141 58.688 49.625 1 37.12 29 CYS B O 1
ATOM 1671 N N . ALA B 1 30 ? -1.492 57.125 50.969 1 41.16 30 ALA B N 1
ATOM 1672 C CA . ALA B 1 30 ? -0.741 56.156 50.188 1 41.16 30 ALA B CA 1
ATOM 1673 C C . ALA B 1 30 ? -1.501 55.75 48.938 1 41.16 30 ALA B C 1
ATOM 1675 O O . ALA B 1 30 ? -2.623 55.25 49 1 41.16 30 ALA B O 1
ATOM 1676 N N . CYS B 1 31 ? -1.401 56.5 47.844 1 41.22 31 CYS B N 1
ATOM 1677 C CA . CYS B 1 31 ? -1.9 56.094 46.531 1 41.22 31 CYS B CA 1
ATOM 1678 C C . CYS B 1 31 ? -1.439 54.656 46.219 1 41.22 31 CYS B C 1
ATOM 1680 O O . CYS B 1 31 ? -0.241 54.406 46.062 1 41.22 31 CYS B O 1
ATOM 1682 N N . ILE B 1 32 ? -2.039 53.656 46.844 1 45.59 32 ILE B N 1
ATOM 1683 C CA . ILE B 1 32 ? -1.813 52.281 46.375 1 45.59 32 ILE B CA 1
ATOM 1684 C C . ILE B 1 32 ? -2.016 52.188 44.875 1 45.59 32 ILE B C 1
ATOM 1686 O O . ILE B 1 32 ? -3.121 52.438 44.375 1 45.59 32 ILE B O 1
ATOM 1690 N N . SER B 1 33 ? -1.03 52.688 44.125 1 44.91 33 SER B N 1
ATOM 1691 C CA . SER B 1 33 ? -1.132 52.375 42.688 1 44.91 33 SER B CA 1
ATOM 1692 C C . SER B 1 33 ? -1.414 50.906 42.469 1 44.91 33 SER B C 1
ATOM 1694 O O . SER B 1 33 ? -0.678 50.031 42.938 1 44.91 33 SER B O 1
ATOM 1696 N N . ALA B 1 34 ? -2.711 50.531 42.344 1 46.31 34 ALA B N 1
ATOM 1697 C CA . ALA B 1 34 ? -3.084 49.219 41.844 1 46.31 34 ALA B CA 1
ATOM 1698 C C . ALA B 1 34 ? -2.326 48.875 40.562 1 46.31 34 ALA B C 1
ATOM 1700 O O . ALA B 1 34 ? -2.549 49.5 39.531 1 46.31 34 ALA B O 1
ATOM 1701 N N . ALA B 1 35 ? -1.076 48.531 40.75 1 50.12 35 ALA B N 1
ATOM 1702 C CA . ALA B 1 35 ? -0.485 47.906 39.594 1 50.12 35 ALA B CA 1
ATOM 1703 C C . ALA B 1 35 ? -1.4 46.812 39.031 1 50.12 35 ALA B C 1
ATOM 1705 O O . ALA B 1 35 ? -1.693 45.844 39.688 1 50.12 35 ALA B O 1
ATOM 1706 N N . ARG B 1 36 ? -2.301 47.219 38.094 1 49.94 36 ARG B N 1
ATOM 1707 C CA . ARG B 1 36 ? -3.01 46.219 37.312 1 49.94 36 ARG B CA 1
ATOM 1708 C C . ARG B 1 36 ? -2.041 45.188 36.75 1 49.94 36 ARG B C 1
ATOM 1710 O O . ARG B 1 36 ? -1.158 45.5 35.969 1 49.94 36 ARG B O 1
ATOM 1717 N N . PHE B 1 37 ? -1.713 44.094 37.531 1 53.12 37 PHE B N 1
ATOM 1718 C CA . PHE B 1 37 ? -1.085 42.906 36.906 1 53.12 37 PHE B CA 1
ATOM 1719 C C . PHE B 1 37 ? -1.86 42.469 35.688 1 53.12 37 PHE B C 1
ATOM 1721 O O . PHE B 1 37 ? -2.977 41.969 35.812 1 53.12 37 PHE B O 1
ATOM 1728 N N . SER B 1 38 ? -1.704 43.156 34.562 1 50.84 38 SER B N 1
ATOM 1729 C CA . SER B 1 38 ? -2.223 42.531 33.375 1 50.84 38 SER B CA 1
ATOM 1730 C C . SER B 1 38 ? -1.738 41.094 33.219 1 50.84 38 SER B C 1
ATOM 1732 O O . SER B 1 38 ? -0.534 40.844 33.156 1 50.84 38 SER B O 1
ATOM 1734 N N . SER B 1 39 ? -2.449 40.156 33.75 1 54.06 39 SER B N 1
ATOM 1735 C CA . SER B 1 39 ? -2.199 38.75 33.375 1 54.06 39 SER B C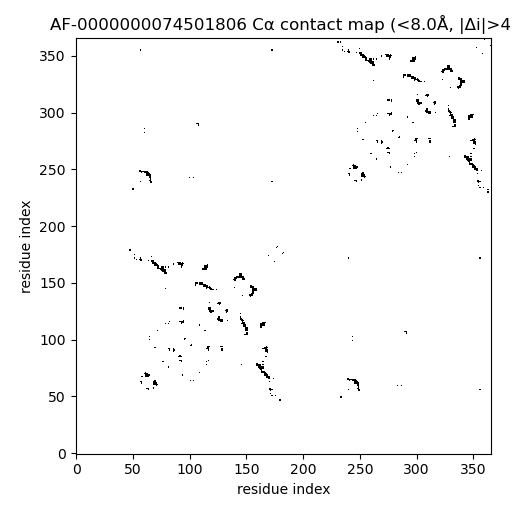A 1
ATOM 1736 C C . SER B 1 39 ? -2.002 38.625 31.891 1 54.06 39 SER B C 1
ATOM 1738 O O . SER B 1 39 ? -2.955 38.75 31.109 1 54.06 39 SER B O 1
ATOM 1740 N N . PHE B 1 40 ? -0.833 39 31.359 1 54.19 40 PHE B N 1
ATOM 1741 C CA . PHE B 1 40 ? -0.548 38.531 30 1 54.19 40 PHE B CA 1
ATOM 1742 C C . PHE B 1 40 ? -0.817 37.031 29.875 1 54.19 40 PHE B C 1
ATOM 1744 O O . PHE B 1 40 ? -0.097 36.219 30.453 1 54.19 40 PHE B O 1
ATOM 1751 N N . THR B 1 41 ? -2.045 36.688 29.75 1 53.38 41 THR B N 1
ATOM 1752 C CA . THR B 1 41 ? -2.271 35.312 29.297 1 53.38 41 THR B CA 1
ATOM 1753 C C . THR B 1 41 ? -1.366 35 28.125 1 53.38 41 THR B C 1
ATOM 1755 O O . THR B 1 41 ? -1.521 35.562 27.031 1 53.38 41 THR B O 1
ATOM 1758 N N . VAL B 1 42 ? -0.124 34.656 28.344 1 51.38 42 VAL B N 1
ATOM 1759 C CA . VAL B 1 42 ? 0.651 34.031 27.297 1 51.38 42 VAL B CA 1
ATOM 1760 C C . VAL B 1 42 ? -0.192 32.938 26.625 1 51.38 42 VAL B C 1
ATOM 1762 O O . VAL B 1 42 ? -0.476 31.891 27.234 1 51.38 42 VAL B O 1
ATOM 1765 N N . VAL B 1 43 ? -1.174 33.312 25.812 1 47.59 43 VAL B N 1
ATOM 1766 C CA . VAL B 1 43 ? -1.661 32.281 24.922 1 47.59 43 VAL B CA 1
ATOM 1767 C C . VAL B 1 43 ? -0.484 31.469 24.375 1 47.59 43 VAL B C 1
ATOM 1769 O O .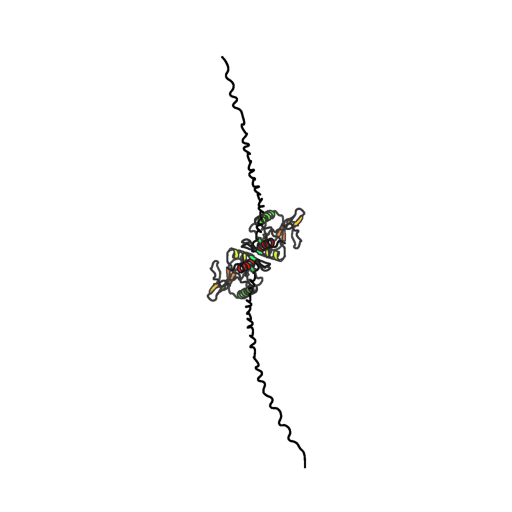 VAL B 1 43 ? 0.351 32 23.641 1 47.59 43 VAL B O 1
ATOM 1772 N N . GLN B 1 44 ? 0.06 30.547 25.141 1 46.22 44 GLN B N 1
ATOM 1773 C CA . GLN B 1 44 ? 0.913 29.547 24.516 1 46.22 44 GLN B CA 1
ATOM 1774 C C . GLN B 1 44 ? 0.394 29.172 23.125 1 46.22 44 GLN B C 1
ATOM 1776 O O . GLN B 1 44 ? -0.642 28.516 23 1 46.22 44 GLN B O 1
ATOM 1781 N N . GLN B 1 45 ? 0.44 30.047 22.156 1 45.5 45 GLN B N 1
ATOM 1782 C CA . GLN B 1 45 ? 0.264 29.516 20.812 1 45.5 45 GLN B CA 1
ATOM 1783 C C . GLN B 1 45 ? 0.88 28.125 20.688 1 45.5 45 GLN B C 1
ATOM 1785 O O . GLN B 1 45 ? 2.08 27.953 20.906 1 45.5 45 GLN B O 1
ATOM 1790 N N . GLN B 1 46 ? 0.208 27.031 21.109 1 47.19 46 GLN B N 1
ATOM 1791 C CA . GLN B 1 46 ? 0.693 25.719 20.703 1 47.19 46 GLN B CA 1
ATOM 1792 C C . GLN B 1 46 ? 1.391 25.781 19.344 1 47.19 46 GLN B C 1
ATOM 1794 O O . GLN B 1 46 ? 0.749 26.047 18.328 1 47.19 46 GLN B O 1
ATOM 1799 N N . SER B 1 47 ? 2.535 26.297 19.25 1 46.28 47 SER B N 1
ATOM 1800 C CA . SER B 1 47 ? 3.338 26.219 18.031 1 46.28 47 SER B CA 1
ATOM 1801 C C . SER B 1 47 ? 3.182 24.875 17.344 1 46.28 47 SER B C 1
ATOM 1803 O O . SER B 1 47 ? 3.588 23.844 17.891 1 46.28 47 SER B O 1
ATOM 1805 N N . HIS B 1 48 ? 1.907 24.469 16.812 1 52.28 48 HIS B N 1
ATOM 1806 C CA . HIS B 1 48 ? 1.865 23.297 15.945 1 52.28 48 HIS B CA 1
ATOM 1807 C C . HIS B 1 48 ? 3.18 23.125 15.195 1 52.28 48 HIS B C 1
ATOM 1809 O O . HIS B 1 48 ? 3.703 24.094 14.625 1 52.28 48 HIS B O 1
ATOM 1815 N N . SER B 1 49 ? 4.008 22.312 15.703 1 57.16 49 SER B N 1
ATOM 1816 C CA . SER B 1 49 ? 5.289 22.047 15.047 1 57.16 49 SER B CA 1
ATOM 1817 C C . SER B 1 49 ? 5.141 22.016 13.531 1 57.16 49 SER B C 1
ATOM 1819 O O . SER B 1 49 ? 4.227 21.375 13.008 1 57.16 49 SER B O 1
ATOM 1821 N N . SER B 1 50 ? 5.594 22.938 12.844 1 64.94 50 SER B N 1
ATOM 1822 C CA . SER B 1 50 ? 5.633 23.125 11.391 1 64.94 50 SER B CA 1
ATOM 1823 C C . SER B 1 50 ? 6.082 21.844 10.695 1 64.94 50 SER B C 1
ATOM 1825 O O . SER B 1 50 ? 5.855 21.672 9.492 1 64.94 50 SER B O 1
ATOM 1827 N N . HIS B 1 51 ? 6.559 20.781 11.547 1 72.12 51 HIS B N 1
ATOM 1828 C CA . HIS B 1 51 ? 7.004 19.562 10.906 1 72.12 51 HIS B CA 1
ATOM 1829 C C . HIS B 1 51 ? 6.176 18.359 11.375 1 72.12 51 HIS B C 1
ATOM 1831 O O . HIS B 1 51 ? 5.816 18.266 12.547 1 72.12 51 HIS B O 1
ATOM 1837 N N . PRO B 1 52 ? 5.734 17.641 10.445 1 75.5 52 PRO B N 1
ATOM 1838 C CA . PRO B 1 52 ? 5.02 16.422 10.859 1 75.5 52 PRO B CA 1
ATOM 1839 C C . PRO B 1 52 ? 5.824 15.562 11.828 1 75.5 52 PRO B C 1
ATOM 1841 O O . PRO B 1 52 ? 7.047 15.469 11.703 1 75.5 52 PRO B O 1
ATOM 1844 N N . GLN B 1 53 ? 5.129 15.141 12.914 1 75.19 53 GLN B N 1
ATOM 1845 C CA . GLN B 1 53 ? 5.844 14.383 13.938 1 75.19 53 GLN B CA 1
ATOM 1846 C C . GLN B 1 53 ? 5.449 12.914 13.898 1 75.19 53 GLN B C 1
ATOM 1848 O O . GLN B 1 53 ? 5.301 12.281 14.953 1 75.19 53 GLN B O 1
ATOM 1853 N N . PHE B 1 54 ? 5.199 12.43 12.711 1 79.06 54 PHE B N 1
ATOM 1854 C CA . PHE B 1 54 ? 4.898 11 12.688 1 79.06 54 PHE B CA 1
ATOM 1855 C C . PHE B 1 54 ? 6.035 10.219 12.047 1 79.06 54 PHE B C 1
ATOM 1857 O O . PHE B 1 54 ? 6.77 10.75 11.211 1 79.06 54 PHE B O 1
ATOM 1864 N N . SER B 1 55 ? 6.227 8.977 12.531 1 78.06 55 SER B N 1
ATOM 1865 C CA . SER B 1 55 ? 7.328 8.148 12.055 1 78.06 55 SER B CA 1
ATOM 1866 C C . SER B 1 55 ? 6.961 7.43 10.766 1 78.06 55 SER B C 1
ATOM 1868 O O . SER B 1 55 ? 7.793 7.293 9.859 1 78.06 55 SER B O 1
ATOM 1870 N N . ASP B 1 56 ? 5.641 7.004 10.758 1 87.69 56 ASP B N 1
ATOM 1871 C CA . ASP B 1 56 ? 5.207 6.219 9.602 1 87.69 56 ASP B CA 1
ATOM 1872 C C . ASP B 1 56 ? 3.955 6.816 8.969 1 87.69 56 ASP B C 1
ATOM 1874 O O . ASP B 1 56 ? 3.062 7.293 9.672 1 87.69 56 ASP B O 1
ATOM 1878 N N . VAL B 1 57 ? 3.982 6.762 7.699 1 94.12 57 VAL B N 1
ATOM 1879 C CA . VAL B 1 57 ? 2.859 7.312 6.949 1 94.12 57 VAL B CA 1
ATOM 1880 C C . VAL B 1 57 ? 1.602 6.492 7.223 1 94.12 57 VAL B C 1
ATOM 1882 O O . VAL B 1 57 ? 0.521 7.051 7.43 1 94.12 57 VAL B O 1
ATOM 1885 N N . CYS B 1 58 ? 1.772 5.168 7.246 1 97.5 58 CYS B N 1
ATOM 1886 C CA . CYS B 1 58 ? 0.704 4.25 7.629 1 97.5 58 CYS B CA 1
ATOM 1887 C C . CYS B 1 58 ? 1.13 3.373 8.797 1 97.5 58 CYS B C 1
ATOM 1889 O O . CYS B 1 58 ? 2.324 3.17 9.023 1 97.5 58 CYS B O 1
ATOM 1891 N N . PRO B 1 59 ? 0.1 2.893 9.594 1 95.62 59 PRO B N 1
ATOM 1892 C CA . PRO B 1 59 ? 0.449 1.931 10.648 1 95.62 59 PRO B CA 1
ATOM 1893 C C . PRO B 1 59 ? 1.186 0.708 10.102 1 95.62 59 PRO B C 1
ATOM 1895 O O . PRO B 1 59 ? 1.07 0.389 8.914 1 95.62 59 PRO B O 1
ATOM 1898 N N . ASP B 1 60 ? 1.855 0.088 11.125 1 91.75 60 ASP B N 1
ATOM 1899 C CA . ASP B 1 60 ? 2.625 -1.093 10.742 1 91.75 60 ASP B CA 1
ATOM 1900 C C . ASP B 1 60 ? 1.736 -2.129 10.055 1 91.75 60 ASP B C 1
ATOM 1902 O O . ASP B 1 60 ? 0.608 -2.371 10.492 1 91.75 60 ASP B O 1
ATOM 1906 N N . THR B 1 61 ? 2.086 -2.619 8.938 1 92.31 61 THR B N 1
ATOM 1907 C CA . THR B 1 61 ? 1.516 -3.732 8.188 1 92.31 61 THR B CA 1
ATOM 1908 C C . THR B 1 61 ? 0.316 -3.271 7.363 1 92.31 61 THR B C 1
ATOM 1910 O O . THR B 1 61 ? -0.326 -4.078 6.688 1 92.31 61 THR B O 1
ATOM 1913 N N . TRP B 1 62 ? -0.073 -1.954 7.539 1 97.75 62 TRP B N 1
ATOM 1914 C CA . TRP B 1 62 ? -1.121 -1.423 6.676 1 97.75 62 TRP B CA 1
ATOM 1915 C C . TRP B 1 62 ? -0.568 -1.087 5.293 1 97.75 62 TRP B C 1
ATOM 1917 O O . TRP B 1 62 ? 0.63 -0.836 5.141 1 97.75 62 TRP B O 1
ATOM 1927 N N . ILE B 1 63 ? -1.47 -1.062 4.367 1 98 63 ILE B N 1
ATOM 1928 C CA . ILE B 1 63 ? -1.09 -0.812 2.98 1 98 63 ILE B CA 1
ATOM 1929 C C . ILE B 1 63 ? -1.498 0.604 2.58 1 98 63 ILE B C 1
ATOM 1931 O O . ILE B 1 63 ? -2.645 1.009 2.791 1 98 63 ILE B O 1
ATOM 1935 N N . GLY B 1 64 ? -0.489 1.322 2.068 1 97.75 64 GLY B N 1
ATOM 1936 C CA . GLY B 1 64 ? -0.804 2.664 1.606 1 97.75 64 GLY B CA 1
ATOM 1937 C C . GLY B 1 64 ? -1.19 2.717 0.141 1 97.75 64 GLY B C 1
ATOM 1938 O O . GLY B 1 64 ? -0.578 2.045 -0.692 1 97.75 64 GLY B O 1
ATOM 1939 N N . PHE B 1 65 ? -2.275 3.426 -0.154 1 97.88 65 PHE B N 1
ATOM 1940 C CA . PHE B 1 65 ? -2.68 3.717 -1.524 1 97.88 65 PHE B CA 1
ATOM 1941 C C . PHE B 1 65 ? -3.271 5.117 -1.629 1 97.88 65 PHE B C 1
ATOM 1943 O O . PHE B 1 65 ? -4.277 5.422 -0.983 1 97.88 65 PHE B O 1
ATOM 1950 N N . GLN B 1 66 ? -2.576 5.875 -2.363 1 95.56 66 GLN B N 1
ATOM 1951 C CA . GLN B 1 66 ? -2.977 7.273 -2.477 1 95.56 66 GLN B CA 1
ATOM 1952 C C . GLN B 1 66 ? -3.039 7.941 -1.106 1 95.56 66 GLN B C 1
ATOM 1954 O O . GLN B 1 66 ? -2.037 7.996 -0.389 1 95.56 66 GLN B O 1
ATOM 1959 N N . SER B 1 67 ? -4.117 8.414 -0.647 1 95.25 67 SER B N 1
ATOM 1960 C CA . SER B 1 67 ? -4.176 9.211 0.574 1 95.25 67 SER B CA 1
ATOM 1961 C C . SER B 1 67 ? -4.652 8.375 1.757 1 95.25 67 SER B C 1
ATOM 1963 O O . SER B 1 67 ? -4.812 8.891 2.865 1 95.25 67 SER B O 1
ATOM 1965 N N . LYS B 1 68 ? -4.773 7.039 1.534 1 97.25 68 LYS B N 1
ATOM 1966 C CA . LYS B 1 68 ? -5.371 6.203 2.57 1 97.25 68 LYS B CA 1
ATOM 1967 C C . LYS B 1 68 ? -4.441 5.051 2.945 1 97.25 68 LYS B C 1
ATOM 1969 O O . LYS B 1 68 ? -3.574 4.664 2.16 1 97.25 68 LYS B O 1
ATOM 1974 N N . CYS B 1 69 ? -4.621 4.617 4.148 1 98.38 69 CYS B N 1
ATOM 1975 C CA . CYS B 1 69 ? -4.059 3.363 4.637 1 98.38 69 CYS B CA 1
ATOM 1976 C C . CYS B 1 69 ? -5.141 2.301 4.785 1 98.38 69 CYS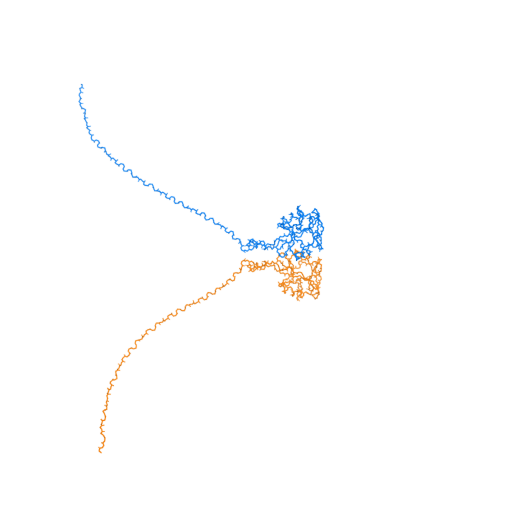 B C 1
ATOM 1978 O O . CYS B 1 69 ? -6.246 2.596 5.238 1 98.38 69 CYS B O 1
ATOM 1980 N N . TYR B 1 70 ? -4.816 1.067 4.461 1 98.69 70 TYR B N 1
ATOM 1981 C CA . TYR B 1 70 ? -5.801 -0.009 4.434 1 98.69 70 TYR B CA 1
ATOM 1982 C C . TYR B 1 70 ? -5.355 -1.176 5.305 1 98.69 70 TYR B C 1
ATOM 1984 O O . TYR B 1 70 ? -4.176 -1.536 5.32 1 98.69 70 TYR B O 1
ATOM 1992 N N . TYR B 1 71 ? -6.285 -1.675 6.027 1 98.38 71 TYR B N 1
ATOM 1993 C CA . TYR B 1 71 ? -6.117 -2.918 6.773 1 98.38 71 TYR B CA 1
ATOM 1994 C C . TYR B 1 71 ? -7.035 -4.008 6.23 1 98.38 71 TYR B C 1
ATOM 1996 O O . TYR B 1 71 ? -8.242 -3.791 6.07 1 98.38 71 TYR B O 1
ATOM 2004 N N . PHE B 1 72 ? -6.465 -5.109 5.871 1 97.69 72 PHE B N 1
ATOM 2005 C CA . PHE B 1 72 ? -7.215 -6.281 5.438 1 97.69 72 PHE B CA 1
ATOM 2006 C C . PHE B 1 72 ? -7.25 -7.34 6.531 1 97.69 72 PHE B C 1
ATOM 2008 O O . PHE B 1 72 ? -6.203 -7.824 6.969 1 97.69 72 PHE B O 1
ATOM 2015 N N . SER B 1 73 ? -8.445 -7.766 6.906 1 97.75 73 SER B N 1
ATOM 2016 C CA . SER B 1 73 ? -8.602 -8.633 8.062 1 97.75 73 SER B CA 1
ATOM 2017 C C . SER B 1 73 ? -8.117 -10.047 7.762 1 97.75 73 SER B C 1
ATOM 2019 O O . SER B 1 73 ? -8.141 -10.492 6.609 1 97.75 73 SER B O 1
ATOM 2021 N N . GLU B 1 74 ? -7.707 -10.727 8.844 1 94.94 74 GLU B N 1
ATOM 2022 C CA . GLU B 1 74 ? -7.312 -12.133 8.742 1 94.94 74 GLU B CA 1
ATOM 2023 C C . GLU B 1 74 ? -8.414 -13.055 9.25 1 94.94 74 GLU B C 1
ATOM 2025 O O . GLU B 1 74 ? -8.328 -14.273 9.109 1 94.94 74 GLU B O 1
ATOM 2030 N N . ASN B 1 75 ? -9.398 -12.477 9.852 1 97.62 75 ASN B N 1
ATOM 2031 C CA . ASN B 1 75 ? -10.531 -13.234 10.367 1 97.62 75 ASN B CA 1
ATOM 2032 C C . ASN B 1 75 ? -11.852 -12.703 9.828 1 97.62 75 ASN B C 1
ATOM 2034 O O . ASN B 1 75 ? -11.914 -11.594 9.305 1 97.62 75 ASN B O 1
ATOM 2038 N N . GLU B 1 76 ? -12.898 -13.508 9.93 1 98.5 76 GLU B N 1
ATOM 2039 C CA . GLU B 1 76 ? -14.227 -13.133 9.461 1 98.5 76 GLU B CA 1
ATOM 2040 C C . GLU B 1 76 ? -15.109 -12.656 10.609 1 98.5 76 GLU B C 1
ATOM 2042 O O . GLU B 1 76 ? -14.938 -13.094 11.75 1 98.5 76 GLU B O 1
ATOM 2047 N N . SER B 1 77 ? -15.992 -11.766 10.359 1 98.81 77 SER B N 1
ATOM 2048 C CA . SER B 1 77 ? -16.984 -11.266 11.297 1 98.81 77 SER B CA 1
ATOM 2049 C C . SER B 1 77 ? -18.203 -10.703 10.57 1 98.81 77 SER B C 1
ATOM 2051 O O . SER B 1 77 ? -18.219 -10.625 9.344 1 98.81 77 SER B O 1
ATOM 2053 N N . ASN B 1 78 ? -19.234 -10.406 11.297 1 98.88 78 ASN B N 1
ATOM 2054 C CA . ASN B 1 78 ? -20.375 -9.734 10.672 1 98.88 78 ASN B CA 1
ATOM 2055 C C . ASN B 1 78 ? -20.062 -8.258 10.406 1 98.88 78 ASN B C 1
ATOM 2057 O O . ASN B 1 78 ? -19.062 -7.73 10.867 1 98.88 78 ASN B O 1
ATOM 2061 N N . TRP B 1 79 ? -20.906 -7.645 9.695 1 98.88 79 TRP B N 1
ATOM 2062 C CA . TRP B 1 79 ? -20.641 -6.289 9.219 1 98.88 79 TRP B CA 1
ATOM 2063 C C . TRP B 1 79 ? -20.531 -5.316 10.383 1 98.88 79 TRP B C 1
ATOM 2065 O O . TRP B 1 79 ? -19.594 -4.5 10.43 1 98.88 79 TRP B O 1
ATOM 2075 N N . LYS B 1 80 ? -21.469 -5.418 11.328 1 98.56 80 LYS B N 1
ATOM 2076 C CA . LYS B 1 80 ? -21.484 -4.496 12.461 1 98.56 80 LYS B CA 1
ATOM 2077 C C . LYS B 1 80 ? -20.234 -4.672 13.32 1 98.56 80 LYS B C 1
ATOM 2079 O O . LYS B 1 80 ? -19.609 -3.686 13.719 1 98.56 80 LYS B O 1
ATOM 2084 N N . THR B 1 81 ? -19.891 -5.871 13.633 1 98.88 81 THR B N 1
ATOM 2085 C CA . THR B 1 81 ? -18.688 -6.156 14.406 1 98.88 81 THR B CA 1
ATOM 2086 C C . THR B 1 81 ? -17.438 -5.676 13.664 1 98.88 81 THR B C 1
ATOM 2088 O O . THR B 1 81 ? -16.5 -5.164 14.273 1 98.88 81 THR B O 1
ATOM 2091 N N . SER B 1 82 ? -17.422 -5.883 12.359 1 98.94 82 SER B N 1
ATOM 2092 C CA . SER B 1 82 ? -16.328 -5.406 11.539 1 98.94 82 SER B CA 1
ATOM 2093 C C . SER B 1 82 ? -16.172 -3.893 11.633 1 98.94 82 SER B C 1
ATOM 2095 O O . SER B 1 82 ? -15.055 -3.377 11.703 1 98.94 82 SER B O 1
ATOM 2097 N N . LEU B 1 83 ? -17.312 -3.219 11.617 1 98.75 83 LEU B N 1
ATOM 2098 C CA . LEU B 1 83 ? -17.328 -1.77 11.789 1 98.75 83 LEU B CA 1
ATOM 2099 C C . LEU B 1 83 ? -16.703 -1.377 13.125 1 98.75 83 LEU B C 1
ATOM 2101 O O . LEU B 1 83 ? -15.891 -0.457 13.188 1 98.75 83 LEU B O 1
ATOM 2105 N N . GLU B 1 84 ? -17.031 -2.057 14.125 1 98.75 84 GLU B N 1
ATOM 2106 C CA . GLU B 1 84 ? -16.516 -1.778 15.469 1 98.75 84 GLU B CA 1
ATOM 2107 C C . GLU B 1 84 ? -15.016 -2.055 15.547 1 98.75 84 GLU B C 1
ATOM 2109 O O . GLU B 1 84 ? -14.281 -1.319 16.219 1 98.75 84 GLU B O 1
ATOM 2114 N N . LYS B 1 85 ? -14.602 -3.08 14.938 1 98.81 85 LYS B N 1
ATOM 2115 C CA . LYS B 1 85 ? -13.18 -3.418 14.93 1 98.81 85 LYS B CA 1
ATOM 2116 C C . LYS B 1 85 ? -12.367 -2.359 14.195 1 98.81 85 LYS B C 1
ATOM 2118 O O . LYS B 1 85 ? -11.281 -1.987 14.625 1 98.81 85 LYS B O 1
ATOM 2123 N N . CYS B 1 86 ? -12.914 -1.891 13.055 1 98.88 86 CYS B N 1
ATOM 2124 C CA . CYS B 1 86 ? -12.242 -0.809 12.344 1 98.88 86 CYS B CA 1
ATOM 2125 C C . CYS B 1 86 ? -12.195 0.457 13.188 1 98.88 86 CYS B C 1
ATOM 2127 O O . CYS B 1 86 ? -11.164 1.129 13.25 1 98.88 86 CYS B O 1
ATOM 2129 N N . LYS B 1 87 ? -13.258 0.778 13.883 1 98.62 87 LYS B N 1
ATOM 2130 C CA . LYS B 1 87 ? -13.305 1.948 14.758 1 98.62 87 LYS B CA 1
ATOM 2131 C C . LYS B 1 87 ? -12.266 1.841 15.875 1 98.62 87 LYS B C 1
ATOM 2133 O O . LYS B 1 87 ? -11.625 2.832 16.234 1 98.62 87 LYS B O 1
ATOM 2138 N N . ALA B 1 88 ? -12.109 0.671 16.391 1 98.44 88 ALA B N 1
ATOM 2139 C CA . ALA B 1 88 ? -11.148 0.43 17.469 1 98.44 88 ALA B CA 1
ATOM 2140 C C . ALA B 1 88 ? -9.719 0.704 17 1 98.44 88 ALA B C 1
ATOM 2142 O O . ALA B 1 88 ? -8.844 1.019 17.812 1 98.44 88 ALA B O 1
ATOM 2143 N N . MET B 1 89 ? -9.5 0.629 15.695 1 97.81 89 MET B N 1
ATOM 2144 C CA . MET B 1 89 ? -8.188 0.906 15.117 1 97.81 89 MET B CA 1
ATOM 2145 C C . MET B 1 89 ? -8.133 2.324 14.555 1 97.81 89 MET B C 1
ATOM 2147 O O . MET B 1 89 ? -7.297 2.623 13.695 1 97.81 89 MET B O 1
ATOM 2151 N N . GLU B 1 90 ? -9.07 3.123 14.977 1 97.12 90 GLU B N 1
ATOM 2152 C CA . GLU B 1 90 ? -9.156 4.52 14.555 1 97.12 90 GLU B CA 1
ATOM 2153 C C . GLU B 1 90 ? -9.336 4.629 13.047 1 97.12 90 GLU B C 1
ATOM 2155 O O . GLU B 1 90 ? -8.75 5.508 12.406 1 97.12 90 GLU B O 1
ATOM 2160 N N . ALA B 1 91 ? -10.039 3.73 12.539 1 98.56 91 ALA B N 1
ATOM 2161 C CA . ALA B 1 91 ? -10.375 3.656 11.117 1 98.56 91 ALA B CA 1
ATOM 2162 C C . ALA B 1 91 ? -11.859 3.391 10.914 1 98.56 91 ALA B C 1
ATOM 2164 O O . ALA B 1 91 ? -12.648 3.473 11.859 1 98.56 91 ALA B O 1
ATOM 2165 N N . SER B 1 92 ? -12.242 3.238 9.703 1 98.56 92 SER B N 1
ATOM 2166 C CA . SER B 1 92 ? -13.609 2.887 9.328 1 98.56 92 SER B CA 1
ATOM 2167 C C . SER B 1 92 ? -13.633 1.743 8.32 1 98.56 92 SER B C 1
ATOM 2169 O O . SER B 1 92 ? -12.625 1.464 7.668 1 98.56 92 SER B O 1
ATOM 2171 N N . LEU B 1 93 ? -14.75 1.042 8.234 1 98.88 93 LEU B N 1
ATOM 2172 C CA . LEU B 1 93 ? -14.922 0.235 7.031 1 98.88 93 LEU B CA 1
ATOM 2173 C C . LEU B 1 93 ? -14.758 1.087 5.777 1 98.88 93 LEU B C 1
ATOM 2175 O O . LEU B 1 93 ? -15.336 2.172 5.676 1 98.88 93 LEU B O 1
ATOM 2179 N N . THR B 1 94 ? -13.969 0.576 4.902 1 98.62 94 THR B N 1
ATOM 2180 C CA . THR B 1 94 ? -13.414 1.438 3.867 1 98.62 94 THR B CA 1
ATOM 2181 C C . THR B 1 94 ? -14.5 1.91 2.906 1 98.62 94 THR B C 1
ATOM 2183 O O . THR B 1 94 ? -15.398 1.143 2.551 1 98.62 94 THR B O 1
ATOM 2186 N N . SER B 1 95 ? -14.438 3.191 2.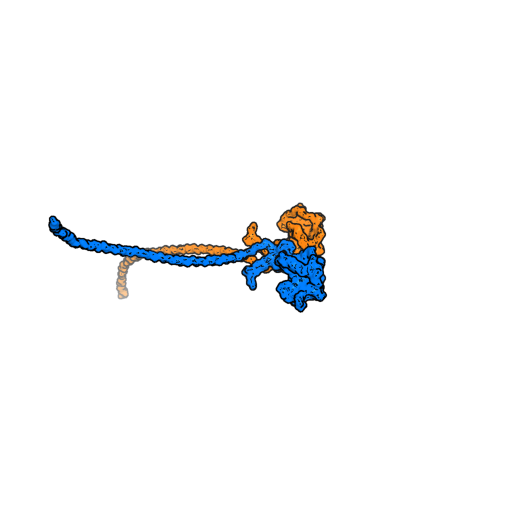604 1 98.25 95 SER B N 1
ATOM 2187 C CA . SER B 1 95 ? -15.133 3.705 1.427 1 98.25 95 SER B CA 1
ATOM 2188 C C . SER B 1 95 ? -14.297 3.514 0.166 1 98.25 95 SER B C 1
ATOM 2190 O O . SER B 1 95 ? -13.078 3.352 0.242 1 98.25 95 SER B O 1
ATOM 2192 N N . ILE B 1 96 ? -14.922 3.43 -0.958 1 97.5 96 ILE B N 1
ATOM 2193 C CA . ILE B 1 96 ? -14.25 3.316 -2.248 1 97.5 96 ILE B CA 1
ATOM 2194 C C . ILE B 1 96 ? -14.656 4.484 -3.145 1 97.5 96 ILE B C 1
ATOM 2196 O O . ILE B 1 96 ? -15.812 4.594 -3.549 1 97.5 96 ILE B O 1
ATOM 2200 N N . ASP B 1 97 ? -13.594 5.266 -3.512 1 95.19 97 ASP B N 1
ATOM 2201 C CA . ASP B 1 97 ? -13.922 6.574 -4.066 1 95.19 97 ASP B CA 1
ATOM 2202 C C . ASP B 1 97 ? -13.547 6.652 -5.547 1 95.19 97 ASP B C 1
ATOM 2204 O O . ASP B 1 97 ? -13.836 7.648 -6.215 1 95.19 97 ASP B O 1
ATOM 2208 N N . SER B 1 98 ? -12.883 5.648 -6.07 1 95.5 98 SER B N 1
ATOM 2209 C CA . SER B 1 98 ? -12.469 5.691 -7.469 1 95.5 98 SER B CA 1
ATOM 2210 C C . SER B 1 98 ? -12.266 4.289 -8.031 1 95.5 98 SER B C 1
ATOM 2212 O O . SER B 1 98 ? -12.18 3.318 -7.273 1 95.5 98 SER B O 1
ATOM 2214 N N . LEU B 1 99 ? -12.242 4.273 -9.352 1 96.06 99 LEU B N 1
ATOM 2215 C CA . LEU B 1 99 ? -12 3.008 -10.023 1 96.06 99 LEU B CA 1
ATOM 2216 C C . LEU B 1 99 ? -10.594 2.49 -9.711 1 96.06 99 LEU B C 1
ATOM 2218 O O . LEU B 1 99 ? -10.391 1.281 -9.57 1 96.06 99 LEU B O 1
ATOM 2222 N N . GLU B 1 100 ? -9.664 3.379 -9.609 1 95.94 100 GLU B N 1
ATOM 2223 C CA . GLU B 1 100 ? -8.289 3.004 -9.289 1 95.94 100 GLU B CA 1
ATOM 2224 C C . GLU B 1 100 ? -8.203 2.375 -7.898 1 95.94 100 GLU B C 1
ATOM 2226 O O . GLU B 1 100 ? -7.5 1.38 -7.703 1 95.94 100 GLU B O 1
ATOM 2231 N N . GLU B 1 101 ? -8.914 2.955 -6.984 1 97.19 101 GLU B N 1
ATOM 2232 C CA . GLU B 1 101 ? -8.961 2.434 -5.621 1 97.19 101 GLU B CA 1
ATOM 2233 C C . GLU B 1 101 ? -9.602 1.049 -5.582 1 97.19 101 GLU B C 1
ATOM 2235 O O . GLU B 1 101 ? -9.117 0.154 -4.887 1 97.19 101 GLU B O 1
ATOM 2240 N N . LEU B 1 102 ? -10.664 0.909 -6.375 1 97.25 102 LEU B N 1
ATOM 2241 C CA . LEU B 1 102 ? -11.352 -0.377 -6.453 1 97.25 102 LEU B CA 1
ATOM 2242 C C . LEU B 1 102 ? -10.43 -1.45 -7.02 1 97.25 102 LEU B C 1
ATOM 2244 O O . LEU B 1 102 ? -10.383 -2.57 -6.504 1 97.25 102 LEU B O 1
ATOM 2248 N N . ALA B 1 103 ? -9.727 -1.096 -8.016 1 94.81 103 ALA B N 1
ATOM 2249 C CA . ALA B 1 103 ? -8.805 -2.035 -8.648 1 94.81 103 ALA B CA 1
ATOM 2250 C C . ALA B 1 103 ? -7.707 -2.463 -7.68 1 94.81 103 ALA B C 1
ATOM 2252 O O . ALA B 1 103 ? -7.371 -3.646 -7.594 1 94.81 103 ALA B O 1
ATOM 2253 N N . PHE B 1 104 ? -7.141 -1.551 -6.93 1 95.81 104 PHE B N 1
ATOM 2254 C CA . PHE B 1 104 ? -6.121 -1.83 -5.926 1 95.81 104 PHE B CA 1
ATOM 2255 C C . PHE B 1 104 ? -6.645 -2.799 -4.875 1 95.81 104 PHE B C 1
ATOM 2257 O O . PHE B 1 104 ? -5.988 -3.789 -4.551 1 95.81 104 PHE B O 1
ATOM 2264 N N . ILE B 1 105 ? -7.844 -2.441 -4.387 1 97.38 105 ILE B N 1
ATOM 2265 C CA . ILE B 1 105 ? -8.422 -3.232 -3.307 1 97.38 105 ILE B CA 1
ATOM 2266 C C . ILE B 1 105 ? -8.656 -4.664 -3.783 1 97.38 105 ILE B C 1
ATOM 2268 O O . ILE B 1 105 ? -8.281 -5.621 -3.105 1 97.38 105 ILE B O 1
ATOM 2272 N N . LYS B 1 106 ? -9.211 -4.84 -4.973 1 94.94 106 LYS B N 1
ATOM 2273 C CA . LYS B 1 106 ? -9.508 -6.16 -5.516 1 94.94 106 LYS B CA 1
ATOM 2274 C C . LYS B 1 106 ? -8.227 -6.957 -5.758 1 94.94 106 LYS B C 1
ATOM 2276 O O . LYS B 1 106 ? -8.211 -8.18 -5.594 1 94.94 106 LYS B O 1
ATOM 2281 N N . HIS B 1 107 ? -7.281 -6.227 -6.066 1 91.69 107 HIS B N 1
ATOM 2282 C CA . HIS B 1 107 ? -6.008 -6.879 -6.359 1 91.69 107 HIS B CA 1
ATOM 2283 C C . HIS B 1 107 ? -5.344 -7.387 -5.082 1 91.69 107 HIS B C 1
ATOM 2285 O O . HIS B 1 107 ? -4.762 -8.469 -5.074 1 91.69 107 HIS B O 1
ATOM 2291 N N . TYR B 1 108 ? -5.484 -6.703 -3.984 1 93.56 108 TYR B N 1
ATOM 2292 C CA . TYR B 1 108 ? -4.766 -7.047 -2.764 1 93.56 108 TYR B CA 1
ATOM 2293 C C . TYR B 1 108 ? -5.531 -8.094 -1.956 1 93.56 108 TYR B C 1
ATOM 2295 O O . TYR B 1 108 ? -4.926 -8.953 -1.313 1 93.56 108 TYR B O 1
ATOM 2303 N N . MET B 1 109 ? -6.809 -7.984 -1.813 1 90.69 109 MET B N 1
ATOM 2304 C CA . MET B 1 109 ? -7.594 -8.734 -0.84 1 90.69 109 MET B CA 1
ATOM 2305 C C . MET B 1 109 ? -7.555 -10.227 -1.15 1 90.69 109 MET B C 1
ATOM 2307 O O . MET B 1 109 ? -7.816 -11.055 -0.275 1 90.69 109 MET B O 1
ATOM 2311 N N . GLY B 1 110 ? -7.055 -10.617 -2.244 1 80.69 110 GLY B N 1
ATOM 2312 C CA . GLY B 1 110 ? -7.039 -12.039 -2.557 1 80.69 110 GLY B CA 1
ATOM 2313 C C . GLY B 1 110 ? -8.422 -12.617 -2.783 1 80.69 110 GLY B C 1
ATOM 2314 O O . GLY B 1 110 ? -9.312 -11.93 -3.295 1 80.69 110 GLY B O 1
ATOM 2315 N N . GLN B 1 111 ? -8.445 -13.953 -2.305 1 85.12 111 GLN B N 1
ATOM 2316 C CA . GLN B 1 111 ? -9.703 -14.656 -2.543 1 85.12 111 GLN B CA 1
ATOM 2317 C C . GLN B 1 111 ? -10.641 -14.523 -1.351 1 85.12 111 GLN B C 1
ATOM 2319 O O . GLN B 1 111 ? -10.195 -14.344 -0.216 1 85.12 111 GLN B O 1
ATOM 2324 N N . GLY B 1 112 ? -11.875 -14.234 -1.485 1 94.38 112 GLY B N 1
ATOM 2325 C CA . GLY B 1 112 ? -12.852 -14.195 -0.406 1 94.38 112 GLY B CA 1
ATOM 2326 C C . GLY B 1 112 ? -13.758 -12.984 -0.464 1 94.38 112 GLY B C 1
ATOM 2327 O O . GLY B 1 112 ? -13.5 -12.047 -1.225 1 94.38 112 GLY B O 1
ATOM 2328 N N . ASN B 1 113 ? -14.766 -13.078 0.36 1 98.5 113 ASN B N 1
ATOM 2329 C CA . ASN B 1 113 ? -15.711 -11.977 0.476 1 98.5 113 ASN B CA 1
ATOM 2330 C C . ASN B 1 113 ? -15.305 -11 1.576 1 98.5 113 ASN B C 1
ATOM 2332 O O . ASN B 1 113 ? -14.945 -11.414 2.678 1 98.5 113 ASN B O 1
ATOM 2336 N N . HIS B 1 114 ? -15.297 -9.727 1.25 1 98.88 114 HIS B N 1
ATOM 2337 C CA . HIS B 1 114 ? -14.859 -8.711 2.201 1 98.88 114 HIS B CA 1
ATOM 2338 C C . HIS B 1 114 ? -15.93 -7.633 2.387 1 98.88 114 HIS B C 1
ATOM 2340 O O . HIS B 1 114 ? -16.344 -6.996 1.418 1 98.88 114 HIS B O 1
ATOM 2346 N N . TRP B 1 115 ? -16.25 -7.449 3.652 1 98.94 115 TRP B N 1
ATOM 2347 C CA . TRP B 1 115 ? -17.078 -6.293 3.98 1 98.94 115 TRP B CA 1
ATOM 2348 C C . TRP B 1 115 ? -16.328 -4.992 3.703 1 98.94 115 TRP B C 1
ATOM 2350 O O . TRP B 1 115 ? -15.133 -4.895 3.957 1 98.94 115 TRP B O 1
ATOM 2360 N N . PHE B 1 116 ? -17.047 -4.02 3.141 1 98.81 116 PHE B N 1
ATOM 2361 C CA . PHE B 1 116 ? -16.578 -2.639 3.121 1 98.81 116 PHE B CA 1
ATOM 2362 C C . PHE B 1 116 ? -17.688 -1.688 3.543 1 98.81 116 PHE B C 1
ATOM 2364 O O . PHE B 1 116 ? -18.734 -2.123 4.039 1 98.81 116 PHE B O 1
ATOM 2371 N N . GLY B 1 117 ? -17.609 -0.444 3.455 1 98.88 117 GLY B N 1
ATOM 2372 C CA . GLY B 1 117 ? -18.344 0.532 4.246 1 98.88 117 GLY B CA 1
ATOM 2373 C C . GLY B 1 117 ? -19.734 0.788 3.723 1 98.88 117 GLY B C 1
ATOM 2374 O O . GLY B 1 117 ? -20.516 1.504 4.352 1 98.88 117 GLY B O 1
ATOM 2375 N N . LEU B 1 118 ? -20.141 0.196 2.68 1 98.75 118 LEU B N 1
ATOM 2376 C CA . LEU B 1 118 ? -21.438 0.474 2.072 1 98.75 118 LEU B CA 1
ATOM 2377 C C . LEU B 1 118 ? -22.531 -0.385 2.703 1 98.75 118 LEU B C 1
ATOM 2379 O O . LEU B 1 118 ? -22.328 -1.585 2.912 1 98.75 118 LEU B O 1
ATOM 2383 N N . HIS B 1 119 ? -23.641 0.292 3.059 1 98.75 119 HIS B N 1
ATOM 2384 C CA . HIS B 1 119 ? -24.766 -0.394 3.697 1 98.75 119 HIS B CA 1
ATOM 2385 C C . HIS B 1 119 ? -26.062 0.38 3.514 1 98.75 119 HIS B C 1
ATOM 2387 O O . HIS B 1 119 ? -26.047 1.542 3.1 1 98.75 119 HIS B O 1
ATOM 2393 N N . GLU B 1 120 ? -27.109 -0.303 3.76 1 98 120 GLU B N 1
ATOM 2394 C CA . GLU B 1 120 ? -28.422 0.343 3.746 1 98 120 GLU B CA 1
ATOM 2395 C C . GLU B 1 120 ? -28.766 0.938 5.113 1 98 120 GLU B C 1
ATOM 2397 O O . GLU B 1 120 ? -28.609 0.274 6.141 1 98 120 GLU B O 1
ATOM 2402 N N . ASP B 1 121 ? -29.188 2.17 5.055 1 95.81 121 ASP B N 1
ATOM 2403 C CA . ASP B 1 121 ? -29.562 2.795 6.316 1 95.81 121 ASP B CA 1
ATOM 2404 C C . ASP B 1 121 ? -31 2.422 6.703 1 95.81 121 ASP B C 1
ATOM 2406 O O . ASP B 1 121 ? -31.609 1.542 6.086 1 95.81 121 ASP B O 1
ATOM 2410 N N . VAL B 1 122 ? -31.562 2.986 7.77 1 92.94 122 VAL B N 1
ATOM 2411 C CA . VAL B 1 122 ? -32.875 2.646 8.328 1 92.94 122 VAL B CA 1
ATOM 2412 C C . VAL B 1 122 ? -33.969 2.977 7.328 1 92.94 122 VAL B C 1
ATOM 2414 O O . VAL B 1 122 ? -35.031 2.385 7.363 1 92.94 1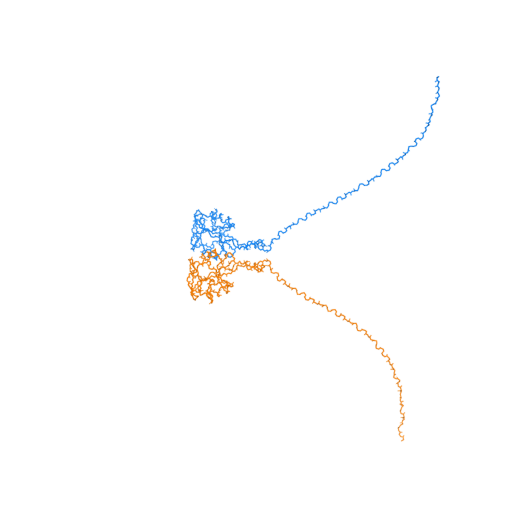22 VAL B O 1
ATOM 2417 N N . ASN B 1 123 ? -33.688 3.875 6.387 1 94.25 123 ASN B N 1
ATOM 2418 C CA . ASN B 1 123 ? -34.688 4.293 5.391 1 94.25 123 ASN B CA 1
ATOM 2419 C C . ASN B 1 123 ? -34.531 3.52 4.086 1 94.25 123 ASN B C 1
ATOM 2421 O O . ASN B 1 123 ? -35.156 3.854 3.08 1 94.25 123 ASN B O 1
ATOM 2425 N N . GLY B 1 124 ? -33.562 2.689 4.008 1 93.81 124 GLY B N 1
ATOM 2426 C CA . GLY B 1 124 ? -33.375 1.858 2.83 1 93.81 124 GLY B CA 1
ATOM 2427 C C . GLY B 1 124 ? -32.469 2.479 1.803 1 93.81 124 GLY B C 1
ATOM 2428 O O . GLY B 1 124 ? -32.438 2.057 0.645 1 93.81 124 GLY B O 1
ATOM 2429 N N . ARG B 1 125 ? -31.766 3.49 2.305 1 95.81 125 ARG B N 1
ATOM 2430 C CA . ARG B 1 125 ? -30.859 4.168 1.391 1 95.81 125 ARG B CA 1
ATOM 2431 C C . ARG B 1 125 ? -29.422 3.709 1.61 1 95.81 125 ARG B C 1
ATOM 2433 O O . ARG B 1 125 ? -28.984 3.543 2.75 1 95.81 125 ARG B O 1
ATOM 2440 N N . CYS B 1 126 ? -28.734 3.551 0.484 1 97.44 126 CYS B N 1
ATOM 2441 C CA . CYS B 1 126 ? -27.344 3.133 0.565 1 97.44 126 CYS B CA 1
ATOM 2442 C C . CYS B 1 126 ? -26.453 4.293 0.987 1 97.44 126 CYS B C 1
ATOM 2444 O O . CYS B 1 126 ? -26.484 5.359 0.374 1 97.44 126 CYS B O 1
ATOM 2446 N N . ARG B 1 127 ? -25.656 4.027 2.033 1 97.62 127 ARG B N 1
ATOM 2447 C CA . ARG B 1 127 ? -24.781 5.062 2.586 1 97.62 127 ARG B CA 1
ATOM 2448 C C . ARG B 1 127 ? -23.422 4.492 2.961 1 97.62 127 ARG B C 1
ATOM 2450 O O . ARG B 1 127 ? -23.312 3.322 3.336 1 97.62 127 ARG B O 1
ATOM 2457 N N . TRP B 1 128 ? -22.5 5.383 2.865 1 98.12 128 TRP B N 1
ATOM 2458 C CA . TRP B 1 128 ? -21.203 5.066 3.447 1 98.12 128 TRP B CA 1
ATOM 2459 C C . TRP B 1 128 ? -21.234 5.238 4.965 1 98.12 128 TRP B C 1
ATOM 2461 O O . TRP B 1 128 ? -22.141 5.875 5.508 1 98.12 128 TRP B O 1
ATOM 2471 N N . THR B 1 129 ? -20.203 4.727 5.641 1 97.62 129 THR B N 1
ATOM 2472 C CA . THR B 1 129 ? -20.172 4.742 7.102 1 97.62 129 THR B CA 1
ATOM 2473 C C . THR B 1 129 ? -20.062 6.172 7.625 1 97.62 129 THR B C 1
ATOM 2475 O O . THR B 1 129 ? -20.406 6.449 8.773 1 97.62 129 THR B O 1
ATOM 2478 N N . ASN B 1 130 ? -19.578 7.062 6.801 1 94.75 130 ASN B N 1
ATOM 2479 C CA . ASN B 1 130 ? -19.484 8.461 7.219 1 94.75 130 ASN B CA 1
ATOM 2480 C C . ASN B 1 130 ? -20.797 9.203 6.996 1 94.75 130 ASN B C 1
ATOM 2482 O O . ASN B 1 130 ? -20.859 10.414 7.207 1 94.75 130 ASN B O 1
ATOM 2486 N N . GLY B 1 131 ? -21.734 8.578 6.473 1 95.12 131 GLY B N 1
ATOM 2487 C CA . GLY B 1 131 ? -23.062 9.164 6.324 1 95.12 131 GLY B CA 1
ATOM 2488 C C . GLY B 1 131 ? -23.344 9.664 4.922 1 95.12 131 GLY B C 1
ATOM 2489 O O . GLY B 1 131 ? -24.484 9.977 4.586 1 95.12 131 GLY B O 1
ATOM 2490 N N . THR B 1 132 ? -22.359 9.703 4.102 1 96.19 132 THR B N 1
ATOM 2491 C CA . THR B 1 132 ? -22.531 10.203 2.742 1 96.19 132 THR B CA 1
ATOM 2492 C C . THR B 1 132 ? -23.328 9.203 1.901 1 96.19 132 THR B C 1
ATOM 2494 O O . THR B 1 132 ? -23.156 7.988 2.047 1 96.19 132 THR B O 1
ATOM 2497 N N . ALA B 1 133 ? -24.156 9.758 1.048 1 96.88 133 ALA B N 1
ATOM 2498 C CA . ALA B 1 133 ? -24.984 8.922 0.177 1 96.88 133 ALA B CA 1
ATOM 2499 C C . ALA B 1 133 ? -24.125 8.281 -0.919 1 96.88 133 ALA B C 1
ATOM 2501 O O . ALA B 1 133 ? -23.234 8.914 -1.47 1 96.88 133 ALA B O 1
ATOM 2502 N N . PHE B 1 134 ? -24.469 7.031 -1.203 1 97.75 134 PHE B N 1
ATOM 2503 C CA . PHE B 1 134 ? -23.859 6.363 -2.346 1 97.75 134 PHE B CA 1
ATOM 2504 C C . PHE B 1 134 ? -24.422 6.906 -3.654 1 97.75 134 PHE B C 1
ATOM 2506 O O . PHE B 1 134 ? -25.641 7.055 -3.801 1 97.75 134 PHE B O 1
ATOM 2513 N N . ASN B 1 135 ? -23.516 7.203 -4.633 1 96.69 135 ASN B N 1
ATOM 2514 C CA . ASN B 1 135 ? -23.969 7.812 -5.883 1 96.69 135 ASN B CA 1
ATOM 2515 C C . ASN B 1 135 ? -24.156 6.766 -6.977 1 96.69 135 ASN B C 1
ATOM 2517 O O . ASN B 1 135 ? -24.25 7.109 -8.156 1 96.69 135 ASN B O 1
ATOM 2521 N N . ASP B 1 136 ? -24.109 5.543 -6.723 1 95 136 ASP B N 1
ATOM 2522 C CA . ASP B 1 136 ? -24.438 4.414 -7.59 1 95 136 ASP B CA 1
ATOM 2523 C C . ASP B 1 136 ? -23.438 4.312 -8.75 1 95 136 ASP B C 1
ATOM 2525 O O . ASP B 1 136 ? -23.812 3.934 -9.859 1 95 136 ASP B O 1
ATOM 2529 N N . TRP B 1 137 ? -22.141 4.703 -8.469 1 96.31 137 TRP B N 1
ATOM 2530 C CA . TRP B 1 137 ? -21.188 4.715 -9.578 1 96.31 137 TRP B CA 1
ATOM 2531 C C . TRP B 1 137 ? -20.734 3.305 -9.922 1 96.31 137 TRP B C 1
ATOM 2533 O O . TRP B 1 137 ? -20.078 3.086 -10.945 1 96.31 137 TRP B O 1
ATOM 2543 N N . PHE B 1 138 ? -21.078 2.342 -9.117 1 96.88 138 PHE B N 1
ATOM 2544 C CA . PHE B 1 138 ? -20.859 0.935 -9.438 1 96.88 138 PHE B CA 1
ATOM 2545 C C . PHE B 1 138 ? -22.109 0.115 -9.117 1 96.88 138 PHE B C 1
ATOM 2547 O O . PHE B 1 138 ? -22.969 0.559 -8.359 1 96.88 138 PHE B O 1
ATOM 2554 N N . GLU B 1 139 ? -22.125 -1.063 -9.633 1 96.62 139 GLU B N 1
ATOM 2555 C CA . GLU B 1 139 ? -23.297 -1.933 -9.469 1 96.62 139 GLU B CA 1
ATOM 2556 C C . GLU B 1 139 ? -23.141 -2.818 -8.234 1 96.62 139 GLU B C 1
ATOM 2558 O O . GLU B 1 139 ? -22.062 -3.35 -7.969 1 96.62 139 GLU B O 1
ATOM 2563 N N . VAL B 1 140 ? -24.25 -2.914 -7.504 1 97.94 140 VAL B N 1
ATOM 2564 C CA . VAL B 1 140 ? -24.312 -3.812 -6.359 1 97.94 140 VAL B CA 1
ATOM 2565 C C . VAL B 1 140 ? -25.328 -4.918 -6.633 1 97.94 140 VAL B C 1
ATOM 2567 O O . VAL B 1 140 ? -26.516 -4.641 -6.891 1 97.94 140 VAL B O 1
ATOM 2570 N N . TRP B 1 141 ? -24.844 -6.086 -6.543 1 98.19 141 TRP B N 1
ATOM 2571 C CA . TRP B 1 141 ? -25.719 -7.223 -6.805 1 98.19 141 TRP B CA 1
ATOM 2572 C C . TRP B 1 141 ? -26.391 -7.699 -5.523 1 98.19 141 TRP B C 1
ATOM 2574 O O . TRP B 1 141 ? -25.75 -7.777 -4.469 1 98.19 141 TRP B O 1
ATOM 2584 N N . GLY B 1 142 ? -27.641 -8.047 -5.648 1 97.12 142 GLY B N 1
ATOM 2585 C CA . GLY B 1 142 ? -28.375 -8.555 -4.5 1 97.12 142 GLY B CA 1
ATOM 2586 C C . GLY B 1 142 ? -29.219 -7.492 -3.812 1 97.12 142 GLY B C 1
ATOM 2587 O O . GLY B 1 142 ? -29.234 -6.336 -4.238 1 97.12 142 GLY B O 1
ATOM 2588 N N . ASP B 1 143 ? -29.922 -7.945 -2.711 1 95.62 143 ASP B N 1
ATOM 2589 C CA . ASP B 1 143 ? -30.859 -7.035 -2.061 1 95.62 143 ASP B CA 1
ATOM 2590 C C . ASP B 1 143 ? -30.641 -7 -0.551 1 95.62 143 ASP B C 1
ATOM 2592 O O . ASP B 1 143 ? -31.516 -6.594 0.205 1 95.62 143 ASP B O 1
ATOM 2596 N N . GLY B 1 144 ? -29.484 -7.398 -0.104 1 97.94 144 GLY B N 1
ATOM 2597 C CA . GLY B 1 144 ? -29.172 -7.328 1.314 1 97.94 144 GLY B CA 1
ATOM 2598 C C . GLY B 1 144 ? -28.797 -5.934 1.772 1 97.94 144 GLY B C 1
ATOM 2599 O O . GLY B 1 144 ? -28.453 -5.074 0.952 1 97.94 144 GLY B O 1
ATOM 2600 N N . PRO B 1 145 ? -28.844 -5.723 3.02 1 98.56 145 PRO B N 1
ATOM 2601 C CA . PRO B 1 145 ? -28.609 -4.375 3.541 1 98.56 145 PRO B CA 1
ATOM 2602 C C . PRO B 1 145 ? -27.125 -4.031 3.645 1 98.56 145 PRO B C 1
ATOM 2604 O O . PRO B 1 145 ? -26.766 -2.865 3.814 1 98.56 145 PRO B O 1
ATOM 2607 N N . CYS B 1 146 ? -26.25 -5.07 3.592 1 98.88 146 CYS B N 1
ATOM 2608 C CA . CYS B 1 146 ? -24.812 -4.836 3.719 1 98.88 146 CYS B CA 1
ATOM 2609 C C . CYS B 1 146 ? -24.078 -5.297 2.471 1 98.88 146 CYS B C 1
ATOM 2611 O O . CYS B 1 146 ? -24.422 -6.324 1.879 1 98.88 146 CYS B O 1
ATOM 2613 N N . VAL B 1 147 ? -23.078 -4.547 2.109 1 98.88 147 VAL B N 1
ATOM 2614 C CA . VAL B 1 147 ? -22.438 -4.762 0.812 1 98.88 147 VAL B CA 1
ATOM 2615 C C . VAL B 1 147 ? -21.016 -5.289 1.01 1 98.88 147 VAL B C 1
ATOM 2617 O O . VAL B 1 147 ? -20.312 -4.848 1.913 1 98.88 147 VAL B O 1
ATOM 2620 N N . TYR B 1 148 ? -20.641 -6.262 0.219 1 98.81 148 TYR B N 1
ATOM 2621 C CA . TYR B 1 148 ? -19.312 -6.863 0.242 1 98.81 148 TYR B CA 1
ATOM 2622 C C . TYR B 1 148 ? -18.75 -6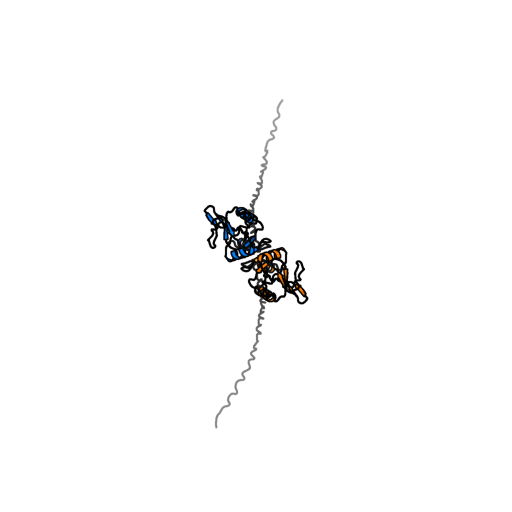.992 -1.167 1 98.81 148 TYR B C 1
ATOM 2624 O O . TYR B 1 148 ? -19.469 -6.777 -2.15 1 98.81 148 TYR B O 1
ATOM 2632 N N . LEU B 1 149 ? -17.453 -7.191 -1.292 1 98.44 149 LEU B N 1
ATOM 2633 C CA . LEU B 1 149 ? -16.859 -7.367 -2.611 1 98.44 149 LEU B CA 1
ATOM 2634 C C . LEU B 1 149 ? -15.883 -8.539 -2.613 1 98.44 149 LEU B C 1
ATOM 2636 O O . LEU B 1 149 ? -15.391 -8.938 -1.559 1 98.44 149 LEU B O 1
ATOM 2640 N N . ASN B 1 150 ? -15.734 -9.117 -3.658 1 97.25 150 ASN B N 1
ATOM 2641 C CA . ASN B 1 150 ? -14.648 -10.055 -3.953 1 97.25 150 ASN B CA 1
ATOM 2642 C C . ASN B 1 150 ? -13.953 -9.703 -5.266 1 97.25 150 ASN B C 1
ATOM 2644 O O . ASN B 1 150 ? -14.117 -8.602 -5.789 1 97.25 150 ASN B O 1
ATOM 2648 N N . GLN B 1 151 ? -13.094 -10.609 -5.719 1 93.44 151 GLN B N 1
ATOM 2649 C CA . GLN B 1 151 ? -12.297 -10.289 -6.902 1 93.44 151 GLN B CA 1
ATOM 2650 C C . GLN B 1 151 ? -13.18 -10.156 -8.141 1 93.44 151 GLN B C 1
ATOM 2652 O O . GLN B 1 151 ? -12.797 -9.516 -9.117 1 93.44 151 GLN B O 1
ATOM 2657 N N . GLU B 1 152 ? -14.383 -10.586 -8.07 1 94.25 152 GLU B N 1
ATOM 2658 C CA . GLU B 1 152 ? -15.242 -10.664 -9.25 1 94.25 152 GLU B CA 1
ATOM 2659 C C . GLU B 1 152 ? -16.266 -9.531 -9.273 1 94.25 152 GLU B C 1
ATOM 2661 O O . GLU B 1 152 ? -16.438 -8.867 -10.297 1 94.25 152 GLU B O 1
ATOM 2666 N N . LYS B 1 153 ? -16.938 -9.344 -8.172 1 96.44 153 LYS B N 1
ATOM 2667 C CA . LYS B 1 153 ? -18.047 -8.414 -8.211 1 96.44 153 LYS B CA 1
ATOM 2668 C C . LYS B 1 153 ? -18.328 -7.832 -6.824 1 96.44 153 LYS B C 1
ATOM 2670 O O . LYS B 1 153 ? -17.719 -8.25 -5.836 1 96.44 153 LYS B O 1
ATOM 2675 N N . ILE B 1 154 ? -19.203 -6.891 -6.832 1 98.44 154 ILE B N 1
ATOM 2676 C CA . ILE B 1 154 ? -19.734 -6.273 -5.625 1 98.44 154 ILE B CA 1
ATOM 2677 C C . ILE B 1 154 ? -21.172 -6.75 -5.395 1 98.44 154 ILE B C 1
ATOM 2679 O O . ILE B 1 154 ? -22.016 -6.66 -6.293 1 98.44 154 ILE B O 1
ATOM 2683 N N . SER B 1 155 ? -21.375 -7.234 -4.188 1 98.69 155 SER B N 1
ATOM 2684 C CA . SER B 1 155 ? -22.672 -7.836 -3.896 1 98.69 155 SER B CA 1
ATOM 2685 C C . SER B 1 155 ? -23.188 -7.418 -2.52 1 98.69 155 SER B C 1
ATOM 2687 O O . SER B 1 155 ? -22.469 -6.742 -1.771 1 98.69 155 SER B O 1
ATOM 2689 N N . SER B 1 156 ? -24.422 -7.75 -2.248 1 98.62 156 SER B N 1
ATOM 2690 C CA . SER B 1 156 ? -25.031 -7.453 -0.955 1 98.62 156 SER B CA 1
ATOM 2691 C C . SER B 1 156 ? -25.469 -8.734 -0.247 1 98.62 156 SER B C 1
ATOM 2693 O O . SER B 1 156 ? -25.625 -9.773 -0.883 1 98.62 156 SER B O 1
ATOM 2695 N N . ALA B 1 157 ? -25.484 -8.633 1.097 1 98.69 157 ALA B N 1
ATOM 2696 C CA . ALA B 1 157 ? -25.875 -9.773 1.922 1 98.69 157 ALA B CA 1
ATOM 2697 C C . ALA B 1 157 ? -26.484 -9.312 3.248 1 98.69 157 ALA B C 1
ATOM 2699 O O . ALA B 1 157 ? -26.469 -8.117 3.557 1 98.69 157 ALA B O 1
ATOM 2700 N N . LEU B 1 158 ? -27 -10.32 3.887 1 98.75 158 LEU B N 1
ATOM 2701 C CA . LEU B 1 158 ? -27.438 -10.023 5.25 1 98.75 158 LEU B CA 1
ATOM 2702 C C . LEU B 1 158 ? -26.25 -9.664 6.133 1 98.75 158 LEU B C 1
ATOM 2704 O O . LEU B 1 158 ? -25.203 -10.32 6.066 1 98.75 158 LEU B O 1
ATOM 2708 N N . CYS B 1 159 ? -26.438 -8.719 6.988 1 98.75 159 CYS B N 1
ATOM 2709 C CA . CYS B 1 159 ? -25.344 -8.109 7.73 1 98.75 159 CYS B CA 1
ATOM 2710 C C . CYS B 1 159 ? -24.766 -9.086 8.75 1 98.75 159 CYS B C 1
ATOM 2712 O O . CYS B 1 159 ? -23.625 -8.93 9.18 1 98.75 159 CYS B O 1
ATOM 2714 N N . HIS B 1 160 ? -25.516 -10.062 9.156 1 98.62 160 HIS B N 1
ATOM 2715 C CA . HIS B 1 160 ? -25.078 -10.938 10.242 1 98.62 160 HIS B CA 1
ATOM 2716 C C . HIS B 1 160 ? -24.156 -12.039 9.719 1 98.62 160 HIS B C 1
ATOM 2718 O O . HIS B 1 160 ? -23.562 -12.781 10.508 1 98.62 160 HIS B O 1
ATOM 2724 N N . MET B 1 161 ? -24.047 -12.148 8.344 1 98.75 161 MET B N 1
ATOM 2725 C CA . MET B 1 161 ? -23.141 -13.148 7.77 1 98.75 161 MET B CA 1
ATOM 2726 C C . MET B 1 161 ? -21.688 -12.812 8.078 1 98.75 161 MET B C 1
ATOM 2728 O O . MET B 1 161 ? -21.359 -11.656 8.336 1 98.75 161 MET B O 1
ATOM 2732 N N . GLU B 1 162 ? -20.844 -13.852 8.055 1 98.81 162 GLU B N 1
ATOM 2733 C CA . GLU B 1 162 ? -19.438 -13.656 8.391 1 98.81 162 GLU B CA 1
ATOM 2734 C C . GLU B 1 162 ? -18.578 -13.531 7.141 1 98.81 162 GLU B C 1
ATOM 2736 O O . GLU B 1 162 ? -18.609 -14.398 6.27 1 98.81 162 GLU B O 1
ATOM 2741 N N . LYS B 1 163 ? -17.828 -12.461 7.012 1 98.81 163 LYS B N 1
ATOM 2742 C CA . LYS B 1 163 ? -16.906 -12.195 5.91 1 98.81 163 LYS B CA 1
ATOM 2743 C C . LYS B 1 163 ? -15.656 -11.469 6.402 1 98.81 163 LYS B C 1
ATOM 2745 O O . LYS B 1 163 ? -15.625 -10.969 7.527 1 98.81 163 LYS B O 1
ATOM 2750 N N . TYR B 1 164 ? -14.609 -11.516 5.621 1 98.75 164 TYR B N 1
ATOM 2751 C CA . TYR B 1 164 ? -13.477 -10.641 5.906 1 98.75 164 TYR B CA 1
ATOM 2752 C C . TYR B 1 164 ? -13.875 -9.172 5.809 1 98.75 164 TYR B C 1
ATOM 2754 O O . TYR B 1 164 ? -14.984 -8.859 5.363 1 98.75 164 TYR B O 1
ATOM 2762 N N . TRP B 1 165 ? -13.023 -8.336 6.266 1 98.75 165 TRP B N 1
ATOM 2763 C CA . TRP B 1 165 ? -13.398 -6.926 6.309 1 98.75 165 TRP B CA 1
ATOM 2764 C C . TRP B 1 165 ? -12.18 -6.039 6.059 1 98.75 165 TRP B C 1
ATOM 2766 O O . TRP B 1 165 ? -11.047 -6.426 6.367 1 98.75 165 TRP B O 1
ATOM 2776 N N . ILE B 1 166 ? -12.414 -4.922 5.426 1 98.81 166 ILE B N 1
ATOM 2777 C CA . ILE B 1 166 ? -11.367 -3.982 5.035 1 98.81 166 ILE B CA 1
ATOM 2778 C C . ILE B 1 166 ? -11.594 -2.643 5.734 1 98.81 166 ILE B C 1
ATOM 2780 O O . ILE B 1 166 ? -12.672 -2.055 5.637 1 98.81 166 ILE B O 1
ATOM 2784 N N . CYS B 1 167 ? -10.555 -2.191 6.387 1 98.94 167 CYS B N 1
ATOM 2785 C CA . CYS B 1 167 ? -10.57 -0.88 7.027 1 98.94 167 CYS B CA 1
ATOM 2786 C C . CYS B 1 167 ? -9.703 0.111 6.262 1 98.94 167 CYS B C 1
ATOM 2788 O O . CYS B 1 167 ? -8.734 -0.281 5.613 1 98.94 167 CYS B O 1
ATOM 2790 N N . SER B 1 168 ? -10.07 1.346 6.367 1 98.75 168 SER B N 1
ATOM 2791 C CA . SER B 1 168 ? -9.18 2.381 5.848 1 98.75 168 SER B CA 1
ATOM 2792 C C . SER B 1 168 ? -9.234 3.639 6.711 1 98.75 168 SER B C 1
ATOM 2794 O O . SER B 1 168 ? -10.203 3.852 7.445 1 98.75 168 SER B O 1
ATOM 2796 N N . ARG B 1 169 ? -8.242 4.418 6.676 1 98 169 ARG B N 1
ATOM 2797 C CA . ARG B 1 169 ? -8.125 5.742 7.277 1 98 169 ARG B CA 1
ATOM 2798 C C . ARG B 1 169 ? -7.18 6.629 6.473 1 98 169 ARG B C 1
ATOM 2800 O O . ARG B 1 169 ? -6.34 6.129 5.719 1 98 169 ARG B O 1
ATOM 2807 N N . PRO B 1 170 ? -7.383 7.926 6.578 1 96.38 170 PRO B N 1
ATOM 2808 C CA . PRO B 1 170 ? -6.375 8.781 5.945 1 96.38 170 PRO B CA 1
ATOM 2809 C C . PRO B 1 170 ? -4.965 8.516 6.465 1 96.38 170 PRO B C 1
ATOM 2811 O O . PRO B 1 170 ? -4.789 8.195 7.645 1 96.38 170 PRO B O 1
ATOM 2814 N N . ASN B 1 171 ? -3.998 8.586 5.547 1 96.31 171 ASN B N 1
ATOM 2815 C CA . ASN B 1 171 ? -2.637 8.422 6.043 1 96.31 171 ASN B CA 1
ATOM 2816 C C . ASN B 1 171 ? -2.199 9.617 6.887 1 96.31 171 ASN B C 1
ATOM 2818 O O . ASN B 1 171 ? -2.857 10.656 6.887 1 96.31 171 ASN B O 1
ATOM 2822 N N . ASN B 1 172 ? -1.094 9.477 7.605 1 93.69 172 ASN B N 1
ATOM 2823 C CA . ASN B 1 172 ? -0.691 10.461 8.609 1 93.69 172 ASN B CA 1
ATOM 2824 C C . ASN B 1 172 ? -0.26 11.773 7.965 1 93.69 172 ASN B C 1
ATOM 2826 O O . ASN B 1 172 ? -0.337 12.828 8.594 1 93.69 172 ASN B O 1
ATOM 2830 N N . TYR B 1 173 ? 0.146 11.711 6.789 1 90.75 173 TYR B N 1
ATOM 2831 C CA . TYR B 1 173 ? 0.503 12.945 6.086 1 90.75 173 TYR B CA 1
ATOM 2832 C C . TYR B 1 173 ? -0.734 13.781 5.797 1 90.75 173 TYR B C 1
ATOM 2834 O O . TYR B 1 173 ? -0.725 15 5.988 1 90.75 173 TYR B O 1
ATOM 2842 N N . ILE B 1 174 ? -1.761 13.117 5.375 1 90.06 174 ILE B N 1
ATOM 2843 C CA . ILE B 1 174 ? -3.021 13.789 5.07 1 90.06 174 ILE B CA 1
ATOM 2844 C C . ILE B 1 174 ? -3.623 14.359 6.355 1 90.06 174 ILE B C 1
ATOM 2846 O O . ILE B 1 174 ? -4.125 15.484 6.363 1 90.06 174 ILE B O 1
ATOM 2850 N N . LEU B 1 175 ? -3.576 13.555 7.383 1 90.31 175 LEU B N 1
ATOM 2851 C CA . LEU B 1 175 ? -4.098 14.016 8.664 1 90.31 175 LEU B CA 1
ATOM 2852 C C . LEU B 1 175 ? -3.348 15.258 9.141 1 90.31 175 LEU B C 1
ATOM 2854 O O . LEU B 1 175 ? -3.959 16.203 9.648 1 90.31 175 LEU B O 1
ATOM 2858 N N . TRP B 1 176 ? -2.074 15.219 9.008 1 88.25 176 TRP B N 1
ATOM 2859 C CA . TRP B 1 176 ? -1.243 16.359 9.391 1 88.25 176 TRP B CA 1
ATOM 2860 C C . TRP B 1 176 ? -1.57 17.578 8.547 1 88.25 176 TRP B C 1
ATOM 2862 O O . TRP B 1 176 ? -1.727 18.688 9.078 1 88.25 176 TRP B O 1
ATOM 2872 N N . ARG B 1 177 ? -1.632 17.391 7.258 1 86.31 177 ARG B N 1
ATOM 2873 C CA . ARG B 1 177 ? -1.927 18.484 6.336 1 86.31 177 ARG B CA 1
ATOM 2874 C C . ARG B 1 177 ? -3.264 19.141 6.672 1 86.31 177 ARG B C 1
ATOM 2876 O O . ARG B 1 177 ? -3.404 20.359 6.582 1 86.31 177 ARG B O 1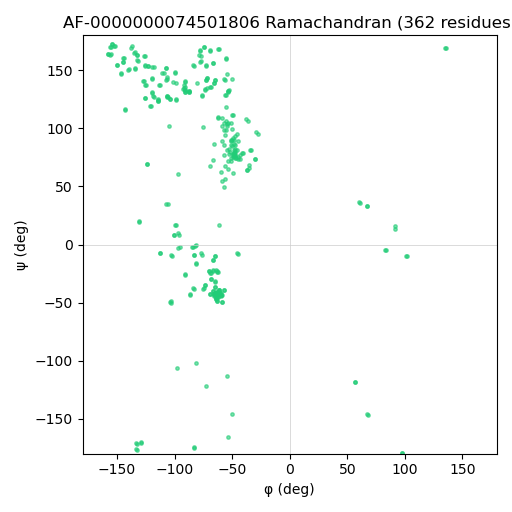
ATOM 2883 N N . GLN B 1 178 ? -4.207 18.312 7.047 1 85.94 178 GLN B N 1
ATOM 2884 C CA . GLN B 1 178 ? -5.535 18.812 7.379 1 85.94 178 GLN B CA 1
ATOM 2885 C C . GLN B 1 178 ? -5.504 19.641 8.664 1 85.94 178 GLN B C 1
ATOM 2887 O O . GLN B 1 178 ? -6.297 20.562 8.836 1 85.94 178 GLN B O 1
ATOM 2892 N N . LYS B 1 179 ? -4.582 19.297 9.547 1 83.19 179 LYS B N 1
ATOM 2893 C CA . LYS B 1 179 ? -4.473 20 10.82 1 83.19 179 LYS B CA 1
ATOM 2894 C C . LYS B 1 179 ? -3.834 21.375 10.625 1 83.19 179 LYS B C 1
ATOM 2896 O O . LYS B 1 179 ? -4.227 22.344 11.273 1 83.19 179 LYS B O 1
ATOM 2901 N N . ILE B 1 180 ? -2.857 21.516 9.766 1 79.81 180 ILE B N 1
ATOM 2902 C CA . ILE B 1 180 ? -2.141 22.781 9.617 1 79.81 180 ILE B CA 1
ATOM 2903 C C . ILE B 1 180 ? -2.816 23.625 8.547 1 79.81 180 ILE B C 1
ATOM 2905 O O . ILE B 1 180 ? -2.602 24.844 8.492 1 79.81 180 ILE B O 1
ATOM 2909 N N . HIS B 1 181 ? -3.51 22.953 7.602 1 76.25 181 HIS B N 1
ATOM 2910 C CA . HIS B 1 181 ? -4.309 23.641 6.594 1 76.25 181 HIS B CA 1
ATOM 2911 C C . HIS B 1 181 ? -5.754 23.156 6.609 1 76.25 181 HIS B C 1
ATOM 2913 O O . HIS B 1 181 ? -6.184 22.438 5.707 1 76.25 181 HIS B O 1
ATOM 2919 N N . PRO B 1 182 ? -6.391 23.578 7.777 1 66.12 182 PRO B N 1
ATOM 2920 C CA . PRO B 1 182 ? -7.77 23.094 7.863 1 66.12 182 PRO B CA 1
ATOM 2921 C C . PRO B 1 182 ? -8.648 23.625 6.73 1 66.12 182 PRO B C 1
ATOM 2923 O O . PRO B 1 182 ? -8.484 24.766 6.297 1 66.12 182 PRO B O 1
ATOM 2926 N N . GLU B 1 183 ? -9.039 22.891 5.836 1 57.59 183 GLU B N 1
ATOM 2927 C CA . GLU B 1 183 ? -9.977 23.359 4.82 1 57.59 183 GLU B CA 1
ATOM 2928 C C . GLU B 1 183 ? -11.289 23.812 5.445 1 57.59 183 GLU B C 1
ATOM 2930 O O . GLU B 1 183 ? -11.688 23.328 6.504 1 57.59 183 GLU B O 1
#

InterPro domains:
  IPR001304 C-type lectin-like [PF00059] (77-168)
  IPR001304 C-type lectin-like [PS50041] (65-168)
  IPR001304 C-type lectin-like [SM00034] (58-168)
  IPR016186 C-type lectin-like/link domain superfamily [G3DSA:3.10.100.10] (43-181)
  IPR016187 C-type lectin fold [SSF56436] (31-172)
  IPR033992 Natural killer cell receptor-like, C-type lectin-like domain [cd03593] (58-169)
  IPR050828 C-type lectin and matrix domain-containing protein [PTHR45710] (42-178)

Secondary structure (DSSP, 8-state):
-------------------------------------------------SS---S-SS-TT-EEETTEEEEE-SS-B-HHHHHHHHHHTT-EEPP--SHHHHHHHHHHS-SS-EEEEEEE-TTS-EE-TTSPBP---S--BSS-SEEEE-SS-EEEE-TTS-BEEEEEEE-HHHHHHHHHS--/-------------------------------------------------SS---S-SS-TT-EEETTEEEEE-SS-B-HHHHHHHHHHTT-EEPP--SHHHHHHHHHHS-SS-EEEEEEE-TTS-EE-TTSPBP---S--BSS-SEEEE-SS-EEEE-TTS-BEEEEEEE-HHHHHHHHHS--

Foldseek 3Di:
DDDDDDPCVDDDPPPPPPVPPVPPPPPPPPPPPPPPPPPPPPPPPVPLPPDQPDDDQEPPPWDDDDFKTKDWDPWKFFQVVLQVVLVVVVWGFDDDDDPVSVLVVQVPNPFWKEFGQWFADPVRFIAGVVGHGDPCPDDEADREGTWIDHNPGIYHDHRGDITITMIMDGTSVVVSCCVVVVD/DDDDDDPDPDDPPDDPPPPPPPPPPPPPPPPPPPPPPPPPPPPPPVPLPPDQDDDDQEPPPWDDDDFKTKDWDPWKFFQVVLQVVLVVVVWGFDDDDDPVSVQVVQVPNPFWKEFGQWFADPVRFIAGVVGHGDPCPDDEADREGTWIDHNPGIYHDHRGDITITMIMDGTSVVVSCCVVVVD

Organism: Anas platyrhynchos platyrhynchos (NCBI:txid8840)

Nearest PDB structures (foldseek):
  4qki-assembly1_A  TM=9.532E-01  e=6.507E-16  Homo sapiens
  1e87-assembly1_A  TM=9.606E-01  e=5.249E-15  Homo sapiens
  1fm5-assembly1_A-2  TM=9.360E-01  e=7.243E-14  Homo sapiens
  4iop-assembly1_A  TM=9.554E-01  e=3.295E-12  Homo sapiens
  3ff7-assembly1_D  TM=8.823E-01  e=6.504E-11  Homo sapiens

Sequence (366 aa):
MGHPLLAPQPGSTQPFLQGATSCCIPTPCACISAARFSSFTVVQQQSHSSHPQFSDVCPDTWIGFQSKCYYFSENESNWKTSLEKCKAMEASLTSIDSLEELAFIKHYMGQGNHWFGLHEDVNGRCRWTNGTAFNDWFEVWGDGPCVYLNQEKISSALCHMEKYWICSRPNNYILWRQKIHPEMGHPLLAPQPGSTQPFLQGATSCCIPTPCACISAARFSSFTVVQQQSHSSHPQFSDVCPDTWIGFQSKCYYFSENESNWKTSLEKCKAMEASLTSIDSLEELAFIKHYMGQGNHWFGLHEDVNGRCRWTNGTAFNDWFEVWGDGPCVYLNQEKISSALCHMEKYWICSRPNNYILWRQKIHPE

Radius of gyration: 49.1 Å; Cα contacts (8 Å, |Δi|>4): 540; chains: 2; bounding box: 109×143×174 Å